Protein AF-B8LE52-F1 (afdb_monomer)

InterPro domains:
  IPR005024 Snf7 family [PF03357] (2-163)
  IPR005024 Snf7 family [PTHR22761] (1-172)

Solvent-accessible surface area (backbone atoms only — not comparable to full-atom values): 10911 Å² total; per-residue (Å²): 110,63,71,58,43,52,54,49,38,51,50,28,50,52,51,20,52,55,28,46,76,70,70,34,60,68,64,17,52,53,29,50,54,56,29,53,55,44,50,54,50,46,55,53,49,54,54,50,49,56,53,48,53,53,50,49,55,52,49,53,52,50,51,52,52,52,50,54,52,49,52,50,48,53,51,52,52,53,51,50,50,52,39,65,73,63,43,63,85,53,40,60,57,48,51,52,51,51,49,52,49,51,52,49,49,51,50,50,51,52,59,65,66,44,75,87,62,97,81,82,73,61,68,66,62,56,51,52,54,52,55,51,55,56,51,55,58,49,52,60,62,68,67,53,79,79,91,70,76,98,65,87,80,78,74,80,78,77,84,83,70,80,75,85,79,71,94,79,67,51,78,64,56,59,49,54,52,52,51,53,53,54,56,66,75,70,114

Nearest PDB structures (foldseek):
  4whe-assembly1_A  TM=7.013E-01  e=2.134E+00  Escherichia coli K-12
  8qbr-assembly1_A  TM=3.864E-01  e=1.169E+00  Nostoc punctiforme
  9eon-assembly1_A  TM=3.808E-01  e=8.370E-01  Synechocystis sp. PCC 6803
  9eom-assembly1_A-2  TM=3.680E-01  e=1.094E+00  Synechocystis sp. PCC 6803

Radius of gyration: 40.41 Å; Cα contacts (8 Å, |Δi|>4): 38; chains: 1; bounding box: 78×68×86 Å

Structure (mmCIF, N/CA/C/O backbone):
data_AF-B8LE52-F1
#
_entry.id   AF-B8LE52-F1
#
loop_
_atom_site.group_PDB
_atom_site.id
_atom_site.type_symbol
_atom_site.label_atom_id
_atom_site.label_alt_id
_atom_site.label_comp_id
_atom_site.label_asym_id
_atom_site.label_entity_id
_atom_site.label_seq_id
_atom_site.pdbx_PDB_ins_code
_atom_site.Cartn_x
_atom_site.Cartn_y
_atom_site.Cartn_z
_atom_site.occupancy
_atom_site.B_iso_or_equiv
_atom_site.auth_seq_id
_atom_site.auth_comp_id
_atom_site.auth_asym_id
_atom_site.auth_atom_id
_atom_site.pdbx_PDB_model_num
ATOM 1 N N . ARG A 1 1 ? -11.602 -12.897 6.978 1.00 85.62 1 ARG A N 1
ATOM 2 C CA . ARG A 1 1 ? -11.024 -13.099 8.336 1.00 85.62 1 ARG A CA 1
ATOM 3 C C . ARG A 1 1 ? -11.246 -11.874 9.217 1.00 85.62 1 ARG A C 1
ATOM 5 O O . ARG A 1 1 ? -11.856 -12.036 10.260 1.00 85.62 1 ARG A O 1
ATOM 12 N N . GLU A 1 2 ? -10.842 -10.685 8.774 1.00 90.06 2 GLU A N 1
ATOM 13 C CA . GLU A 1 2 ? -11.116 -9.391 9.428 1.00 90.06 2 GLU A CA 1
ATOM 14 C C . GLU A 1 2 ? -12.606 -9.180 9.752 1.00 90.06 2 GLU A C 1
ATOM 16 O O . GLU A 1 2 ? -12.949 -9.118 10.922 1.00 90.06 2 GLU A O 1
ATOM 21 N N . GLN A 1 3 ? -13.508 -9.304 8.768 1.00 93.88 3 GLN A N 1
ATOM 22 C CA . GLN A 1 3 ? -14.969 -9.257 8.992 1.00 93.88 3 GLN A CA 1
ATOM 23 C C . GLN A 1 3 ? -15.488 -10.228 10.071 1.00 93.88 3 GLN A C 1
ATOM 25 O O . GLN A 1 3 ? -16.494 -9.984 10.733 1.00 93.88 3 GLN A O 1
ATOM 30 N N . HIS A 1 4 ? -14.832 -11.378 10.253 1.00 94.81 4 HIS A N 1
ATOM 31 C CA . HIS A 1 4 ? -15.202 -12.325 11.307 1.00 94.81 4 HIS A CA 1
ATOM 32 C C . HIS A 1 4 ? -14.669 -11.885 12.683 1.00 94.81 4 HIS A C 1
ATOM 34 O O . HIS A 1 4 ? -15.329 -12.139 13.690 1.00 94.81 4 HIS A O 1
ATOM 40 N N . LEU A 1 5 ? -13.508 -11.223 12.737 1.00 95.31 5 LEU A N 1
ATOM 41 C CA . LEU A 1 5 ? -12.978 -10.601 13.954 1.00 95.31 5 LEU A CA 1
ATOM 42 C C . LEU A 1 5 ? -13.829 -9.395 14.372 1.00 95.31 5 LEU A C 1
ATOM 44 O O . LEU A 1 5 ? -14.181 -9.303 15.545 1.00 95.31 5 LEU A O 1
ATOM 48 N N . GLU A 1 6 ? -14.256 -8.556 13.426 1.00 94.56 6 GLU A N 1
ATOM 49 C CA . GLU A 1 6 ? -15.176 -7.430 13.660 1.00 94.56 6 GLU A CA 1
ATOM 50 C C . GLU A 1 6 ? -16.500 -7.902 14.268 1.00 94.56 6 GLU A C 1
ATOM 52 O O . GLU A 1 6 ? -16.893 -7.445 15.341 1.00 94.56 6 GLU A O 1
ATOM 57 N N . LYS A 1 7 ? -17.128 -8.929 13.678 1.00 96.81 7 LYS A N 1
ATOM 58 C CA . LYS A 1 7 ? -18.331 -9.555 14.255 1.00 96.81 7 LYS A CA 1
ATOM 59 C C . LYS A 1 7 ? -18.098 -10.069 15.680 1.00 96.81 7 LYS A C 1
ATOM 61 O O . LYS A 1 7 ? -18.984 -9.979 16.529 1.00 96.81 7 LYS A O 1
ATOM 66 N N . LYS A 1 8 ? -16.909 -10.605 15.977 1.00 95.56 8 LYS A N 1
ATOM 67 C CA . LYS A 1 8 ? -16.543 -11.065 17.330 1.00 95.56 8 LYS A CA 1
ATOM 68 C C . LYS A 1 8 ? -16.379 -9.901 18.308 1.00 95.56 8 LYS A C 1
ATOM 70 O O . LYS A 1 8 ? -16.787 -10.018 19.463 1.00 95.56 8 LYS A O 1
ATOM 75 N N . ILE A 1 9 ? -15.815 -8.785 17.855 1.00 95.19 9 ILE A N 1
ATOM 76 C CA . ILE A 1 9 ? -15.683 -7.541 18.622 1.00 95.19 9 ILE A CA 1
ATOM 77 C C . ILE A 1 9 ? -17.064 -6.971 18.958 1.00 95.19 9 ILE A C 1
ATOM 79 O O . ILE A 1 9 ? -17.311 -6.618 20.114 1.00 95.19 9 ILE A O 1
ATOM 83 N N . GLU A 1 10 ? -17.989 -6.936 17.998 1.00 96.19 10 GLU A N 1
ATOM 84 C CA . GLU A 1 10 ? -19.371 -6.493 18.220 1.00 96.19 10 GLU A CA 1
ATOM 85 C C . GLU A 1 10 ? -20.095 -7.378 19.240 1.00 96.19 10 GLU A C 1
ATOM 87 O O . GLU A 1 10 ? -20.683 -6.873 20.203 1.00 96.19 10 GLU A O 1
ATOM 92 N N . GLN A 1 11 ? -19.987 -8.703 19.092 1.00 95.81 11 GLN A N 1
ATOM 93 C CA . GLN A 1 11 ? -20.559 -9.665 20.038 1.00 95.81 11 GLN A CA 1
ATOM 94 C C . GLN A 1 11 ? -20.017 -9.462 21.457 1.00 95.81 11 GLN A C 1
ATOM 96 O O . GLN A 1 11 ? -20.798 -9.377 22.405 1.00 95.81 11 GLN A O 1
ATOM 101 N N . LEU A 1 12 ? -18.698 -9.317 21.616 1.00 89.50 12 LEU A N 1
ATOM 102 C CA . LEU A 1 12 ? -18.068 -9.073 22.919 1.00 89.50 12 LEU A CA 1
ATOM 103 C C . LEU A 1 12 ? -18.438 -7.709 23.507 1.00 89.50 12 LEU A C 1
ATOM 105 O O . LEU A 1 12 ? -18.541 -7.568 24.726 1.00 89.50 12 LEU A O 1
ATOM 109 N N . THR A 1 13 ? -18.668 -6.709 22.658 1.00 90.88 13 THR A N 1
ATOM 110 C CA . THR A 1 13 ? -19.139 -5.386 23.081 1.00 90.88 13 THR A CA 1
ATOM 111 C C . THR A 1 13 ? -20.561 -5.469 23.632 1.00 90.88 13 THR A C 1
ATOM 113 O O . THR A 1 13 ? -20.842 -4.919 24.699 1.00 90.88 13 THR A O 1
ATOM 116 N N . SER A 1 14 ? -21.446 -6.195 22.946 1.00 94.62 14 SER A N 1
ATOM 117 C CA . SER A 1 14 ? -22.806 -6.466 23.424 1.00 94.62 14 SER A CA 1
ATOM 118 C C . SER A 1 14 ? -22.797 -7.280 24.726 1.00 94.62 14 SER A C 1
ATOM 120 O O . SER A 1 14 ? -23.462 -6.915 25.697 1.00 94.62 14 SER A O 1
ATOM 122 N N . GLU A 1 15 ? -21.955 -8.316 24.809 1.00 89.75 15 GLU A N 1
ATOM 123 C CA . GLU A 1 15 ? -21.776 -9.137 26.013 1.00 89.75 15 GLU A CA 1
ATOM 124 C C . GLU A 1 15 ? -21.295 -8.301 27.212 1.00 89.75 15 GLU A C 1
ATOM 126 O O . GLU A 1 15 ? -21.838 -8.420 28.314 1.00 89.75 15 GLU A O 1
ATOM 131 N N . ALA A 1 16 ? -20.311 -7.418 27.009 1.00 83.88 16 ALA A N 1
ATOM 132 C CA . ALA A 1 16 ? -19.805 -6.530 28.052 1.00 83.88 16 ALA A CA 1
ATOM 133 C C . ALA A 1 16 ? -20.895 -5.575 28.569 1.00 83.88 16 ALA A C 1
ATOM 135 O O . ALA A 1 16 ? -21.049 -5.424 29.784 1.00 83.88 16 ALA A O 1
ATOM 136 N N . LYS A 1 17 ? -21.692 -4.980 27.666 1.00 89.50 17 LYS A N 1
ATOM 137 C CA . LYS A 1 17 ? -22.835 -4.119 28.020 1.00 89.50 17 LYS A CA 1
ATOM 138 C C . LYS A 1 17 ? -23.888 -4.889 28.826 1.00 89.50 17 LYS A C 1
ATOM 140 O O . LYS A 1 17 ? -24.320 -4.417 29.877 1.00 89.50 17 LYS A O 1
ATOM 145 N N . ALA A 1 18 ? -24.241 -6.100 28.392 1.00 92.38 18 ALA A N 1
ATOM 146 C CA . ALA A 1 18 ? -25.208 -6.950 29.086 1.00 92.38 18 ALA A CA 1
ATOM 147 C C . ALA A 1 18 ? -24.732 -7.360 30.493 1.00 92.38 18 ALA A C 1
ATOM 149 O O . ALA A 1 18 ? -25.519 -7.363 31.442 1.00 92.38 18 ALA A O 1
ATOM 150 N N . LYS A 1 19 ? -23.441 -7.674 30.659 1.00 88.06 19 LYS A N 1
ATOM 151 C CA . LYS A 1 19 ? -22.850 -8.008 31.967 1.00 88.06 19 LYS A CA 1
ATOM 152 C C . LYS A 1 19 ? -22.778 -6.801 32.905 1.00 88.06 19 LYS A C 1
ATOM 154 O O . LYS A 1 19 ? -23.090 -6.939 34.087 1.00 88.06 19 LYS A O 1
ATOM 159 N N . MET A 1 20 ? -22.480 -5.610 32.381 1.00 85.75 20 MET A N 1
ATOM 160 C CA . MET A 1 20 ? -22.543 -4.362 33.153 1.00 85.75 20 MET A CA 1
ATOM 161 C C . MET A 1 20 ? -23.959 -4.045 33.642 1.00 85.75 20 MET A C 1
ATOM 163 O O . MET A 1 20 ? -24.121 -3.682 34.807 1.00 85.75 20 MET A O 1
ATOM 167 N N . ALA A 1 21 ? -24.984 -4.244 32.804 1.00 90.56 21 ALA A N 1
ATOM 168 C CA . ALA A 1 21 ? -26.384 -4.062 33.199 1.00 90.56 21 ALA A CA 1
ATOM 169 C C . ALA A 1 21 ? -26.792 -4.992 34.360 1.00 90.56 21 ALA A C 1
ATOM 171 O O . ALA A 1 21 ? -27.566 -4.607 35.233 1.00 90.56 21 ALA A O 1
ATOM 172 N N . LYS A 1 22 ? -26.201 -6.193 34.426 1.00 93.19 22 LYS A N 1
ATOM 173 C CA . LYS A 1 22 ? -26.376 -7.163 35.522 1.00 93.19 22 LYS A CA 1
ATOM 174 C C . LYS A 1 22 ? -25.470 -6.904 36.738 1.00 93.19 22 LYS A C 1
ATOM 176 O O . LYS A 1 22 ? -25.412 -7.738 37.636 1.00 93.19 22 LYS A O 1
ATOM 181 N N . LYS A 1 23 ? -24.754 -5.770 36.778 1.00 91.12 23 LYS A N 1
ATOM 182 C CA . LYS A 1 23 ? -23.756 -5.400 37.805 1.00 91.12 23 LYS A CA 1
ATOM 183 C C . LYS A 1 23 ? -22.567 -6.374 37.930 1.00 91.12 23 LYS A C 1
ATOM 185 O O . LYS A 1 23 ? -21.801 -6.281 38.890 1.00 91.12 23 LYS A O 1
ATOM 190 N N . ASP A 1 24 ? -22.339 -7.244 36.943 1.00 87.19 24 ASP A N 1
ATOM 191 C CA . ASP A 1 24 ? -21.165 -8.122 36.883 1.00 87.19 24 ASP A CA 1
ATOM 192 C C . ASP A 1 24 ? -19.973 -7.399 36.236 1.00 87.19 24 ASP A C 1
ATOM 194 O O . ASP A 1 24 ? -19.669 -7.536 35.045 1.00 87.19 24 ASP A O 1
ATOM 198 N N . LYS A 1 25 ? -19.264 -6.616 37.057 1.00 83.69 25 LYS A N 1
ATOM 199 C CA . LYS A 1 25 ? -18.068 -5.882 36.621 1.00 83.69 25 LYS A CA 1
ATOM 200 C C . LYS A 1 25 ? -16.930 -6.807 36.181 1.00 83.69 25 LYS A C 1
ATOM 202 O O . LYS A 1 25 ? -16.211 -6.468 35.245 1.00 83.69 25 LYS A O 1
ATOM 207 N N . LYS A 1 26 ? -16.743 -7.964 36.830 1.00 84.69 26 LYS A N 1
ATOM 208 C CA . LYS A 1 26 ? -15.630 -8.881 36.514 1.00 84.69 26 LYS A CA 1
ATOM 209 C C . LYS A 1 26 ? -15.835 -9.535 35.150 1.00 84.69 26 LYS A C 1
ATOM 211 O O . LYS A 1 26 ? -14.907 -9.559 34.341 1.00 84.69 26 LYS A O 1
ATOM 216 N N . GLY A 1 27 ? -17.048 -10.010 34.872 1.00 79.06 27 GLY A N 1
ATOM 217 C CA . GLY A 1 27 ? -17.385 -10.608 33.587 1.00 79.06 27 GLY A CA 1
ATOM 218 C C . GLY A 1 27 ? -17.346 -9.605 32.433 1.00 79.06 27 GLY A C 1
ATOM 219 O O . GLY A 1 27 ? -16.885 -9.960 31.346 1.00 79.06 27 GLY A O 1
ATOM 220 N N . ALA A 1 28 ? -17.774 -8.358 32.658 1.00 78.12 28 ALA A N 1
ATOM 221 C CA . ALA A 1 28 ? -17.658 -7.294 31.660 1.00 78.12 28 ALA A CA 1
ATOM 222 C C . ALA A 1 28 ? -16.191 -6.969 31.336 1.00 78.12 28 ALA A C 1
ATOM 224 O O . ALA A 1 28 ? -15.815 -6.859 30.170 1.00 78.12 28 ALA A O 1
ATOM 225 N N . LEU A 1 29 ? -15.335 -6.895 32.359 1.00 80.38 29 LEU A N 1
ATOM 226 C CA . LEU A 1 29 ? -13.907 -6.623 32.195 1.00 80.38 29 LEU A CA 1
ATOM 227 C C . LEU A 1 29 ? -13.195 -7.759 31.439 1.00 80.38 29 LEU A C 1
ATOM 229 O O . LEU A 1 29 ? -12.318 -7.501 30.616 1.00 80.38 29 LEU A O 1
ATOM 233 N N . PHE A 1 30 ? -13.609 -9.012 31.648 1.00 82.44 30 PHE A N 1
ATOM 234 C CA . PHE A 1 30 ? -13.121 -10.153 30.870 1.00 82.44 30 PHE A CA 1
ATOM 235 C C . PHE A 1 30 ? -13.529 -10.083 29.388 1.00 82.44 30 PHE A C 1
ATOM 237 O O . PHE A 1 30 ? -12.692 -10.310 28.512 1.00 82.44 30 PHE A O 1
ATOM 244 N N . ALA A 1 31 ? -14.781 -9.716 29.091 1.00 78.94 31 ALA A N 1
ATOM 245 C CA . ALA A 1 31 ? -15.250 -9.529 27.714 1.00 78.94 31 ALA A CA 1
ATOM 246 C C . ALA A 1 31 ? -14.482 -8.401 26.997 1.00 78.94 31 ALA A C 1
ATOM 248 O O . ALA A 1 31 ? -14.028 -8.585 25.868 1.00 78.94 31 ALA A O 1
ATOM 249 N N . LEU A 1 32 ? -14.231 -7.279 27.682 1.00 81.94 32 LEU A N 1
ATOM 250 C CA . LEU A 1 32 ? -13.430 -6.171 27.148 1.00 81.94 32 LEU A CA 1
ATOM 251 C C . LEU A 1 32 ? -11.961 -6.550 26.910 1.00 81.94 32 LEU A C 1
ATOM 253 O O . LEU A 1 32 ? -11.376 -6.127 25.915 1.00 81.94 32 LEU A O 1
ATOM 257 N N . LYS A 1 33 ? -11.358 -7.383 27.770 1.00 84.12 33 LYS A N 1
ATOM 258 C CA . LYS A 1 33 ? -10.004 -7.914 27.525 1.00 84.12 33 LYS A CA 1
ATOM 259 C C . LYS A 1 33 ? -9.948 -8.750 26.246 1.00 84.12 33 LYS A C 1
ATOM 261 O O . LYS A 1 33 ? -9.026 -8.579 25.456 1.00 84.12 33 LYS A O 1
ATOM 266 N N . ARG A 1 34 ? -10.940 -9.616 26.014 1.00 84.88 34 ARG A N 1
ATOM 267 C CA . ARG A 1 34 ? -11.038 -10.392 24.765 1.00 84.88 34 ARG A CA 1
ATOM 268 C C . ARG A 1 34 ? -11.264 -9.495 23.547 1.00 84.88 34 ARG A C 1
ATOM 270 O O . ARG A 1 34 ? -10.666 -9.757 22.512 1.00 84.88 34 ARG A O 1
ATOM 277 N N . LYS A 1 35 ? -12.063 -8.430 23.683 1.00 88.44 35 LYS A N 1
ATOM 278 C CA . LYS A 1 35 ? -12.277 -7.427 22.626 1.00 88.44 35 LYS A CA 1
ATOM 279 C C . LYS A 1 35 ? -10.943 -6.817 22.184 1.00 88.44 35 LYS A C 1
ATOM 281 O O . LYS A 1 35 ? -10.617 -6.892 21.006 1.00 88.44 35 LYS A O 1
ATOM 286 N N . LYS A 1 36 ? -10.136 -6.336 23.141 1.00 85.38 36 LYS A N 1
ATOM 287 C CA . LYS A 1 36 ? -8.813 -5.748 22.867 1.00 85.38 36 LYS A CA 1
ATOM 288 C C . LYS A 1 36 ? -7.850 -6.691 22.142 1.00 85.38 36 LYS A C 1
ATOM 290 O O . LYS A 1 36 ? -7.056 -6.233 21.332 1.00 85.38 36 LYS A O 1
ATOM 295 N N . LEU A 1 37 ? -7.900 -7.994 22.426 1.00 88.00 37 LEU A N 1
ATOM 296 C CA . LEU A 1 37 ? -7.059 -8.971 21.724 1.00 88.00 37 LEU A CA 1
ATOM 297 C C . LEU A 1 37 ? -7.424 -9.078 20.239 1.00 88.00 37 LEU A C 1
ATOM 299 O O . LEU A 1 37 ? -6.531 -9.172 19.404 1.00 88.00 37 LEU A O 1
ATOM 303 N N . TYR A 1 38 ? -8.717 -9.046 19.911 1.00 91.38 38 TYR A N 1
ATOM 304 C CA . TYR A 1 38 ? -9.163 -9.076 18.519 1.00 91.38 38 TYR A CA 1
ATOM 305 C C . TYR A 1 38 ? -8.930 -7.747 17.797 1.00 91.38 38 TYR A C 1
ATOM 307 O O . TYR A 1 38 ? -8.586 -7.777 16.622 1.00 91.38 38 TYR A O 1
ATOM 315 N N . GLU A 1 39 ? -9.053 -6.609 18.486 1.00 89.06 39 GLU A N 1
ATOM 316 C CA . GLU A 1 39 ? -8.670 -5.295 17.939 1.00 89.06 39 GLU A CA 1
ATOM 317 C C . GLU A 1 39 ? -7.187 -5.289 17.539 1.00 89.06 39 GLU A C 1
ATOM 319 O O . GLU A 1 39 ? -6.863 -4.993 16.395 1.00 89.06 39 GLU A O 1
ATOM 324 N N . ALA A 1 40 ? -6.298 -5.764 18.419 1.00 90.62 40 ALA A N 1
ATOM 325 C CA . ALA A 1 40 ? -4.874 -5.885 18.101 1.00 90.62 40 ALA A CA 1
ATOM 326 C C . ALA A 1 40 ? -4.588 -6.846 16.926 1.00 90.62 40 ALA A C 1
ATOM 328 O O . ALA A 1 40 ? -3.633 -6.649 16.173 1.00 90.62 40 ALA A O 1
ATOM 329 N N . GLU A 1 41 ? -5.390 -7.906 16.755 1.00 91.94 41 GLU 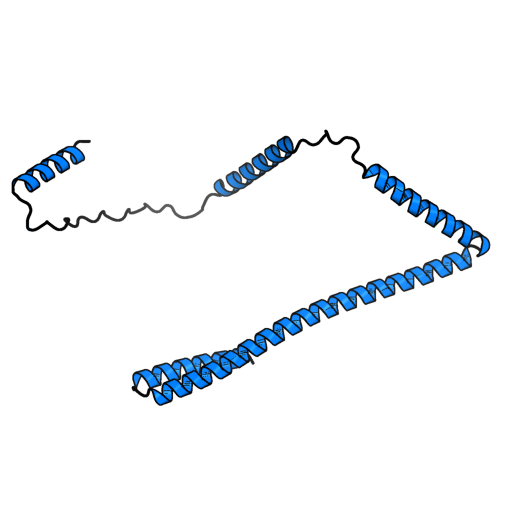A N 1
ATOM 330 C CA . GLU A 1 41 ? -5.265 -8.797 15.594 1.00 91.94 41 GLU A CA 1
ATOM 331 C C . GLU A 1 41 ? -5.703 -8.101 14.294 1.00 91.94 41 GLU A C 1
ATOM 333 O O . GLU A 1 41 ? -5.057 -8.305 13.265 1.00 91.94 41 GLU A O 1
ATOM 338 N N . ILE A 1 42 ? -6.743 -7.258 14.330 1.00 95.25 42 ILE A N 1
ATOM 339 C CA . ILE A 1 42 ? -7.161 -6.436 13.182 1.00 95.25 42 ILE A CA 1
ATOM 340 C C . ILE A 1 42 ? -6.062 -5.443 12.807 1.00 95.25 42 ILE A C 1
ATOM 342 O O . ILE A 1 42 ? -5.675 -5.404 11.641 1.00 95.25 42 ILE A O 1
ATOM 346 N N . ASP A 1 43 ? -5.488 -4.732 13.777 1.00 93.81 43 ASP A N 1
ATOM 347 C CA . ASP A 1 43 ? -4.397 -3.783 13.522 1.00 93.81 43 ASP A CA 1
ATOM 348 C C . ASP A 1 43 ? -3.199 -4.477 12.860 1.00 93.81 43 ASP A C 1
ATOM 350 O O . ASP A 1 43 ? -2.606 -3.985 11.898 1.00 93.81 43 ASP A O 1
ATOM 354 N N . LYS A 1 44 ? -2.863 -5.688 13.322 1.00 93.12 44 LYS A N 1
ATOM 355 C CA . LYS A 1 44 ? -1.816 -6.502 12.698 1.00 93.12 44 LYS A CA 1
ATOM 356 C C . LYS A 1 44 ? -2.162 -6.870 11.254 1.00 93.12 44 LYS A C 1
ATOM 358 O O . LYS A 1 44 ? -1.279 -6.840 10.400 1.00 93.12 44 LYS A O 1
ATOM 363 N N . ILE A 1 45 ? -3.414 -7.232 10.973 1.00 95.00 45 ILE A N 1
ATOM 364 C CA . ILE A 1 45 ? -3.869 -7.542 9.610 1.00 95.00 45 ILE A CA 1
ATOM 365 C C . ILE A 1 45 ? -3.783 -6.300 8.718 1.00 95.00 45 ILE A C 1
ATOM 367 O O . ILE A 1 45 ? -3.309 -6.421 7.591 1.00 95.00 45 ILE A O 1
ATOM 371 N N . ALA A 1 46 ? -4.179 -5.126 9.212 1.00 94.38 46 ALA A N 1
ATOM 372 C CA . ALA A 1 46 ? -4.087 -3.870 8.473 1.00 94.38 46 ALA A CA 1
ATOM 373 C C . ALA A 1 46 ? -2.634 -3.545 8.084 1.00 94.38 46 ALA A C 1
ATOM 375 O O . ALA A 1 46 ? -2.346 -3.300 6.915 1.00 94.38 46 ALA A O 1
ATOM 376 N N . ASN A 1 47 ? -1.694 -3.677 9.025 1.00 94.94 47 ASN A N 1
ATOM 377 C CA . ASN A 1 47 ? -0.265 -3.486 8.747 1.00 94.94 47 ASN A CA 1
ATOM 378 C C . ASN A 1 47 ? 0.275 -4.480 7.703 1.00 94.94 47 ASN A C 1
ATOM 380 O O . ASN A 1 47 ? 1.069 -4.116 6.832 1.00 94.94 47 ASN A O 1
ATOM 384 N N . ILE A 1 48 ? -0.164 -5.743 7.763 1.00 95.44 48 ILE A N 1
ATOM 385 C CA . ILE A 1 48 ? 0.212 -6.757 6.768 1.00 95.44 48 ILE A CA 1
ATOM 386 C C . ILE A 1 48 ? -0.346 -6.400 5.386 1.00 95.44 48 ILE A C 1
ATOM 388 O O . ILE A 1 48 ? 0.378 -6.543 4.405 1.00 95.44 48 ILE A O 1
ATOM 392 N N . LYS A 1 49 ? -1.591 -5.915 5.289 1.00 95.81 49 LYS A N 1
ATOM 393 C CA . LYS A 1 49 ? -2.173 -5.473 4.011 1.00 95.81 49 LYS A CA 1
ATOM 394 C C . LYS A 1 49 ? -1.367 -4.340 3.386 1.00 95.81 49 LYS A C 1
ATOM 396 O O . LYS A 1 49 ? -0.974 -4.470 2.237 1.00 95.81 49 LYS A O 1
ATOM 401 N N . MET A 1 50 ? -1.034 -3.308 4.158 1.00 95.88 50 MET A N 1
ATOM 402 C CA . MET A 1 50 ? -0.230 -2.180 3.671 1.00 95.88 50 MET A CA 1
ATOM 403 C C . MET A 1 50 ? 1.162 -2.630 3.192 1.00 95.88 50 MET A C 1
ATOM 405 O O . MET A 1 50 ? 1.677 -2.170 2.171 1.00 95.88 50 MET A O 1
ATOM 409 N N . THR A 1 51 ? 1.759 -3.599 3.894 1.00 95.31 51 THR A N 1
ATOM 410 C CA . THR A 1 51 ? 3.021 -4.220 3.462 1.00 95.31 51 THR A CA 1
ATOM 411 C C . THR A 1 51 ? 2.849 -4.981 2.143 1.00 95.31 51 THR A C 1
ATOM 413 O O . THR A 1 51 ? 3.697 -4.866 1.261 1.00 95.31 51 THR A O 1
ATOM 416 N N . LEU A 1 52 ? 1.760 -5.741 1.983 1.00 96.56 52 LEU A N 1
ATOM 417 C CA . LEU A 1 52 ? 1.458 -6.469 0.747 1.00 96.56 52 LEU A CA 1
ATOM 418 C C . LEU A 1 52 ? 1.188 -5.523 -0.426 1.00 96.56 52 LEU A C 1
ATOM 420 O O . LEU A 1 52 ? 1.700 -5.763 -1.511 1.00 96.56 52 LEU A O 1
ATOM 424 N N . GLU A 1 53 ? 0.449 -4.436 -0.216 1.00 97.00 53 GLU A N 1
ATOM 425 C CA . GLU A 1 53 ? 0.205 -3.407 -1.237 1.00 97.00 53 GLU A CA 1
ATOM 426 C C . GLU A 1 53 ? 1.521 -2.793 -1.723 1.00 97.00 53 GLU A C 1
ATOM 428 O O . GLU A 1 53 ? 1.768 -2.704 -2.923 1.00 97.00 53 GLU A O 1
ATOM 433 N N . THR A 1 54 ? 2.428 -2.480 -0.795 1.00 96.12 54 THR A N 1
ATOM 434 C CA . THR A 1 54 ? 3.778 -2.006 -1.137 1.00 96.12 54 THR A CA 1
ATOM 435 C C . THR A 1 54 ? 4.559 -3.046 -1.944 1.00 96.12 54 THR A C 1
ATOM 437 O O . THR A 1 54 ? 5.242 -2.710 -2.909 1.00 96.12 54 THR A O 1
ATOM 440 N N . GLN A 1 55 ? 4.457 -4.328 -1.582 1.00 94.75 55 GLN A N 1
ATOM 441 C CA . GLN A 1 55 ? 5.104 -5.410 -2.328 1.00 94.75 55 GLN A CA 1
ATOM 442 C C . GLN A 1 55 ? 4.531 -5.583 -3.737 1.00 94.75 55 GLN A C 1
ATOM 444 O O . GLN A 1 55 ? 5.299 -5.870 -4.652 1.00 94.75 55 GLN A O 1
ATOM 449 N N . VAL A 1 56 ? 3.222 -5.392 -3.923 1.00 97.62 56 VAL A N 1
ATOM 450 C CA . VAL A 1 56 ? 2.577 -5.420 -5.244 1.00 97.62 56 VAL A CA 1
ATOM 451 C C . VAL A 1 56 ? 3.114 -4.290 -6.116 1.00 97.62 56 VAL A C 1
ATOM 453 O O . VAL A 1 56 ? 3.613 -4.574 -7.200 1.00 97.62 56 VAL A O 1
ATOM 456 N N . MET A 1 57 ? 3.136 -3.053 -5.612 1.00 96.00 57 MET A N 1
ATOM 457 C CA . MET A 1 57 ? 3.697 -1.913 -6.353 1.00 96.00 57 MET A CA 1
ATOM 458 C C . MET A 1 57 ? 5.167 -2.144 -6.739 1.00 96.00 57 MET A C 1
ATOM 460 O O . MET A 1 57 ? 5.578 -1.879 -7.868 1.00 96.00 57 MET A O 1
ATOM 464 N N . ASN A 1 58 ? 5.967 -2.702 -5.825 1.00 95.25 58 ASN A N 1
ATOM 465 C CA . ASN A 1 58 ? 7.364 -3.038 -6.109 1.00 95.25 58 ASN A CA 1
ATOM 466 C C . ASN A 1 58 ? 7.497 -4.134 -7.179 1.00 95.25 58 ASN A C 1
ATOM 468 O O . ASN A 1 58 ? 8.401 -4.069 -8.010 1.00 95.25 58 ASN A O 1
ATOM 472 N N . LEU A 1 59 ? 6.618 -5.141 -7.170 1.00 96.88 59 LEU A N 1
ATOM 473 C CA . LEU A 1 59 ? 6.586 -6.196 -8.187 1.00 96.88 59 LEU A CA 1
ATOM 474 C C . LEU A 1 59 ? 6.174 -5.659 -9.557 1.00 96.88 59 LEU A C 1
ATOM 476 O O . LEU A 1 59 ? 6.776 -6.047 -10.554 1.00 96.88 59 LEU A O 1
ATOM 480 N N . GLU A 1 60 ? 5.191 -4.765 -9.610 1.00 96.44 60 GLU A N 1
ATOM 481 C CA . GLU A 1 60 ? 4.765 -4.097 -10.843 1.00 96.44 60 GLU A CA 1
ATOM 482 C C . GLU A 1 60 ? 5.906 -3.261 -11.433 1.00 96.44 60 GLU A C 1
ATOM 484 O O . GLU A 1 60 ? 6.249 -3.426 -12.604 1.00 96.44 60 GLU A O 1
ATOM 489 N N . SER A 1 61 ? 6.583 -2.458 -10.606 1.00 96.19 61 SER A N 1
ATOM 490 C CA . SER A 1 61 ? 7.774 -1.711 -11.028 1.00 96.19 61 SER A CA 1
ATOM 491 C C . SER A 1 61 ? 8.891 -2.641 -11.517 1.00 96.19 61 SER A C 1
ATOM 493 O O . SER A 1 61 ? 9.484 -2.411 -12.572 1.00 96.19 61 SER A O 1
ATOM 495 N N . ALA A 1 62 ? 9.158 -3.736 -10.799 1.00 95.25 62 ALA A N 1
ATOM 496 C CA . ALA A 1 62 ? 10.153 -4.722 -11.209 1.00 95.25 62 ALA A CA 1
ATOM 497 C C . ALA A 1 62 ? 9.789 -5.400 -12.541 1.00 95.25 62 ALA A C 1
ATOM 499 O O . ALA A 1 62 ? 10.673 -5.639 -13.367 1.00 95.25 62 ALA A O 1
ATOM 500 N N . ALA A 1 63 ? 8.507 -5.688 -12.773 1.00 95.75 63 ALA A N 1
ATOM 501 C CA . ALA A 1 63 ? 8.024 -6.259 -14.025 1.00 95.75 63 ALA A CA 1
ATOM 502 C C . ALA A 1 63 ? 8.211 -5.284 -15.195 1.00 95.75 63 ALA A C 1
ATOM 504 O O . ALA A 1 63 ? 8.743 -5.682 -16.232 1.00 95.75 63 ALA A O 1
ATOM 505 N N . GLN A 1 64 ? 7.870 -4.008 -15.006 1.00 96.50 64 GLN A N 1
ATOM 506 C CA . GLN A 1 64 ? 8.077 -2.975 -16.019 1.00 96.50 64 GLN A CA 1
ATOM 507 C C . GLN A 1 64 ? 9.566 -2.769 -16.325 1.00 96.50 64 GLN A C 1
ATOM 509 O O . GLN A 1 64 ? 9.960 -2.729 -17.488 1.00 96.50 64 GLN A O 1
ATOM 514 N N . ASN A 1 65 ? 10.425 -2.749 -15.303 1.00 95.25 65 ASN A N 1
ATOM 515 C CA . ASN A 1 65 ? 11.876 -2.687 -15.494 1.00 95.25 65 ASN A CA 1
ATOM 516 C C . ASN A 1 65 ? 12.407 -3.898 -16.275 1.00 95.25 65 ASN A C 1
ATOM 518 O O . ASN A 1 65 ? 13.267 -3.751 -17.145 1.00 95.25 65 ASN A O 1
ATOM 522 N N . ALA A 1 66 ? 11.888 -5.098 -15.997 1.00 96.25 66 ALA A N 1
ATOM 523 C CA . ALA A 1 66 ? 12.255 -6.299 -16.737 1.00 96.25 66 ALA A CA 1
ATOM 524 C C . ALA A 1 66 ? 11.817 -6.228 -18.210 1.00 96.25 66 ALA A C 1
ATOM 526 O O . ALA A 1 66 ? 12.535 -6.713 -19.085 1.00 96.25 66 ALA A O 1
ATOM 527 N N . GLU A 1 67 ? 10.665 -5.626 -18.502 1.00 96.38 67 GLU A N 1
ATOM 528 C CA . GLU A 1 67 ? 10.200 -5.394 -19.870 1.00 96.38 67 GLU A CA 1
ATOM 529 C C . GLU A 1 67 ? 11.068 -4.366 -20.605 1.00 96.38 67 GLU A C 1
ATOM 531 O O . GLU A 1 67 ? 11.554 -4.660 -21.699 1.00 96.38 67 GLU A O 1
ATOM 536 N N . THR A 1 68 ? 11.382 -3.233 -19.973 1.00 95.38 68 THR A N 1
ATOM 537 C CA . THR A 1 68 ? 12.336 -2.244 -20.503 1.00 95.38 68 THR A CA 1
ATOM 538 C C . THR A 1 68 ? 13.686 -2.888 -20.806 1.00 95.38 68 THR A C 1
ATOM 540 O O . THR A 1 68 ? 14.258 -2.680 -21.874 1.00 95.38 68 THR A O 1
ATOM 543 N N . PHE A 1 69 ? 14.186 -3.742 -19.911 1.00 95.38 69 PHE A N 1
ATOM 544 C CA . PHE A 1 69 ? 15.446 -4.452 -20.123 1.00 95.38 69 PHE A CA 1
ATOM 545 C C . PHE A 1 69 ? 15.384 -5.447 -21.293 1.00 95.38 69 PHE A C 1
ATOM 547 O O . PHE A 1 69 ? 16.359 -5.608 -22.034 1.00 95.38 69 PHE A O 1
ATOM 554 N N . LYS A 1 70 ? 14.245 -6.117 -21.504 1.00 95.88 70 LYS A N 1
ATOM 555 C CA . LYS A 1 70 ? 14.037 -6.967 -22.689 1.00 95.88 70 LYS A CA 1
ATOM 556 C C . LYS A 1 70 ? 14.039 -6.139 -23.970 1.00 95.88 70 LYS A C 1
ATOM 558 O O . LYS A 1 70 ? 14.721 -6.523 -24.917 1.00 95.88 70 LYS A O 1
ATOM 563 N N . ALA A 1 71 ? 13.335 -5.007 -23.987 1.00 95.81 71 ALA A N 1
ATOM 564 C CA . ALA A 1 71 ? 13.321 -4.094 -25.127 1.00 95.81 71 ALA A CA 1
ATOM 565 C C . ALA A 1 71 ? 14.729 -3.561 -25.435 1.00 95.81 71 ALA A C 1
ATOM 567 O O . ALA A 1 71 ? 15.157 -3.567 -26.587 1.00 95.81 71 ALA A O 1
ATOM 568 N N . MET A 1 72 ? 15.494 -3.202 -24.400 1.00 92.88 72 MET A N 1
ATOM 569 C CA . MET A 1 72 ? 16.880 -2.759 -24.539 1.00 92.88 72 MET A CA 1
ATOM 570 C C . MET A 1 72 ? 17.781 -3.853 -25.132 1.00 92.88 72 MET A C 1
ATOM 572 O O . MET A 1 72 ? 18.596 -3.565 -26.005 1.00 92.88 72 MET A O 1
ATOM 576 N N . ASN A 1 73 ? 17.617 -5.118 -24.724 1.00 91.81 73 ASN A N 1
ATOM 577 C CA . ASN A 1 73 ? 18.357 -6.231 -25.331 1.00 91.81 73 ASN A CA 1
ATOM 578 C C . ASN A 1 73 ? 17.975 -6.467 -26.792 1.00 91.81 73 ASN A C 1
ATOM 580 O O . ASN A 1 73 ? 18.866 -6.663 -27.614 1.00 91.81 73 ASN A O 1
ATOM 584 N N . ALA A 1 74 ? 16.683 -6.408 -27.121 1.00 93.88 74 ALA A N 1
ATOM 585 C CA . ALA A 1 74 ? 16.229 -6.513 -28.504 1.00 93.88 74 ALA A CA 1
ATOM 586 C C . ALA A 1 74 ? 16.814 -5.382 -29.368 1.00 93.88 74 ALA A C 1
ATOM 588 O O . ALA A 1 74 ? 17.305 -5.640 -30.465 1.00 93.88 74 ALA A O 1
ATOM 589 N N . GLY A 1 75 ? 16.844 -4.151 -28.845 1.00 92.00 75 GLY A N 1
ATOM 590 C CA . GLY A 1 75 ? 17.507 -3.013 -29.483 1.00 92.00 75 GLY A CA 1
ATOM 591 C C . GLY A 1 75 ? 19.010 -3.237 -29.667 1.00 92.00 75 GLY A C 1
ATOM 592 O O . GLY A 1 75 ? 19.530 -3.024 -30.757 1.00 92.00 75 GLY A O 1
ATOM 593 N N . LYS A 1 76 ? 19.708 -3.746 -28.643 1.00 90.94 76 LYS A N 1
ATOM 594 C CA . LYS A 1 76 ? 21.137 -4.096 -28.718 1.00 90.94 76 LYS A CA 1
ATOM 595 C C . LYS A 1 76 ? 21.415 -5.128 -29.815 1.00 90.94 76 LYS A C 1
ATOM 597 O O . LYS A 1 76 ? 22.370 -4.968 -30.570 1.00 90.94 76 LYS A O 1
ATOM 602 N N . ASP A 1 77 ? 20.603 -6.179 -29.905 1.00 89.25 77 ASP A N 1
ATOM 603 C CA . ASP A 1 77 ? 20.764 -7.230 -30.915 1.00 89.25 77 ASP A CA 1
ATOM 604 C C . ASP A 1 77 ? 20.443 -6.705 -32.327 1.00 89.25 77 ASP A C 1
ATOM 606 O O . ASP A 1 77 ? 21.182 -6.991 -33.267 1.00 89.25 77 ASP A O 1
ATOM 610 N N . ALA A 1 78 ? 19.410 -5.866 -32.478 1.00 87.19 78 ALA A N 1
ATOM 611 C CA . ALA A 1 78 ? 19.105 -5.192 -33.742 1.00 87.19 78 ALA A CA 1
ATOM 612 C C . ALA A 1 78 ? 20.250 -4.270 -34.190 1.00 87.19 78 ALA A C 1
ATOM 614 O O . ALA A 1 78 ? 20.678 -4.338 -35.340 1.00 87.19 78 ALA A O 1
ATOM 615 N N . MET A 1 79 ? 20.802 -3.474 -33.268 1.00 82.19 79 MET A N 1
ATOM 616 C CA . MET A 1 79 ? 21.978 -2.644 -33.530 1.00 82.19 79 MET A CA 1
ATOM 617 C C . MET A 1 79 ? 23.172 -3.505 -33.939 1.00 82.19 79 MET A C 1
ATOM 619 O O . MET A 1 79 ? 23.823 -3.192 -34.926 1.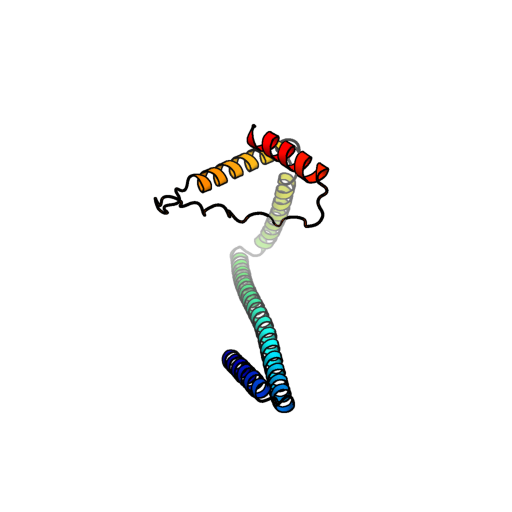00 82.19 79 MET A O 1
ATOM 623 N N . LYS A 1 80 ? 23.439 -4.624 -33.251 1.00 83.25 80 LYS A N 1
ATOM 624 C CA . LYS A 1 80 ? 24.522 -5.551 -33.620 1.00 83.25 80 LYS A CA 1
ATOM 625 C C . LYS A 1 80 ? 24.364 -6.086 -35.046 1.00 83.25 80 LYS A C 1
ATOM 627 O O . LYS A 1 80 ? 25.344 -6.108 -35.779 1.00 83.25 80 LYS A O 1
ATOM 632 N N . ASN A 1 81 ? 23.150 -6.458 -35.448 1.00 82.75 81 ASN A N 1
ATOM 633 C CA . ASN A 1 81 ? 22.884 -6.935 -36.806 1.00 82.75 81 ASN A CA 1
ATOM 634 C C . ASN A 1 81 ? 23.101 -5.831 -37.850 1.00 82.75 81 ASN A C 1
ATOM 636 O O . ASN A 1 81 ? 23.753 -6.080 -38.856 1.00 82.75 81 ASN A O 1
ATOM 640 N N . ILE A 1 82 ? 22.635 -4.601 -37.589 1.00 78.25 82 ILE A N 1
ATOM 641 C CA . ILE A 1 82 ? 22.912 -3.443 -38.460 1.00 78.25 82 ILE A CA 1
ATOM 642 C C . ILE A 1 82 ? 24.425 -3.230 -38.597 1.00 78.25 82 ILE A C 1
ATOM 644 O O . ILE A 1 82 ? 24.914 -2.992 -39.700 1.00 78.25 82 ILE A O 1
ATOM 648 N N . ARG A 1 83 ? 25.176 -3.348 -37.494 1.00 71.19 83 ARG A N 1
ATOM 649 C CA . ARG A 1 83 ? 26.639 -3.225 -37.503 1.00 71.19 83 ARG A CA 1
ATOM 650 C C . ARG A 1 83 ? 27.317 -4.307 -38.350 1.00 71.19 83 ARG A C 1
ATOM 652 O O . ARG A 1 83 ? 28.245 -4.003 -39.090 1.00 71.19 83 ARG A O 1
ATOM 659 N N . GLU A 1 84 ? 26.866 -5.555 -38.242 1.00 74.75 84 GLU A N 1
ATOM 660 C CA . GLU A 1 84 ? 27.395 -6.675 -39.032 1.00 74.75 84 GLU A CA 1
ATOM 661 C C . GLU A 1 84 ? 27.072 -6.524 -40.531 1.00 74.75 84 GLU A C 1
ATOM 663 O O . GLU A 1 84 ? 27.952 -6.760 -41.359 1.00 74.75 84 GLU A O 1
ATOM 668 N N . ASP A 1 85 ? 25.871 -6.051 -40.886 1.00 68.62 85 ASP A N 1
ATOM 669 C CA . ASP A 1 85 ? 25.455 -5.826 -42.282 1.00 68.62 85 ASP A CA 1
ATOM 670 C C . ASP A 1 85 ? 26.102 -4.579 -42.927 1.00 68.62 85 ASP A C 1
ATOM 672 O O . ASP A 1 85 ? 26.271 -4.531 -44.147 1.00 68.62 85 ASP A O 1
ATOM 676 N N . THR A 1 86 ? 26.497 -3.567 -42.142 1.00 64.38 86 THR A N 1
ATOM 677 C CA . THR A 1 86 ? 26.999 -2.269 -42.659 1.00 64.38 86 THR A CA 1
ATOM 678 C C . THR A 1 86 ? 28.507 -2.254 -42.973 1.00 64.38 86 THR A C 1
ATOM 680 O O . THR A 1 86 ? 29.020 -1.257 -43.479 1.00 64.38 86 THR A O 1
ATOM 683 N N . ASN A 1 87 ? 29.210 -3.382 -42.815 1.00 61.09 87 ASN A N 1
ATOM 684 C CA . ASN A 1 87 ? 30.675 -3.490 -42.890 1.00 61.09 87 ASN A CA 1
ATOM 685 C C . ASN A 1 87 ? 31.332 -2.799 -41.673 1.00 61.09 87 ASN A C 1
ATOM 687 O O . ASN A 1 87 ? 31.264 -1.582 -41.510 1.00 61.09 87 ASN A O 1
ATOM 691 N N . ILE A 1 88 ? 31.957 -3.604 -40.808 1.00 57.97 88 ILE A N 1
ATOM 692 C CA . ILE A 1 88 ? 32.462 -3.230 -39.470 1.00 57.97 88 ILE A CA 1
ATOM 693 C C . ILE A 1 88 ? 33.349 -1.976 -39.464 1.00 57.97 88 ILE A C 1
ATOM 695 O O . ILE A 1 88 ? 33.266 -1.187 -38.528 1.00 57.97 88 ILE A O 1
ATOM 699 N N . ASP A 1 89 ? 34.119 -1.745 -40.527 1.00 63.34 89 ASP A N 1
ATOM 700 C CA . ASP A 1 89 ? 35.042 -0.608 -40.614 1.00 63.34 89 ASP A CA 1
ATOM 701 C C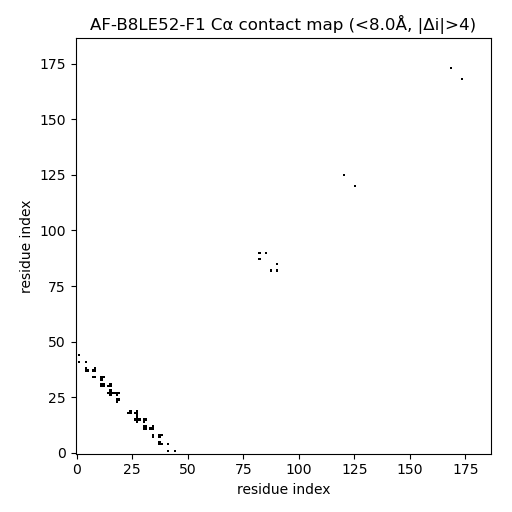 . ASP A 1 89 ? 34.337 0.758 -40.703 1.00 63.34 89 ASP A C 1
ATOM 703 O O . ASP A 1 89 ? 34.931 1.764 -40.350 1.00 63.34 89 ASP A O 1
ATOM 707 N N . ARG A 1 90 ? 33.073 0.825 -41.149 1.00 63.59 90 ARG A N 1
ATOM 708 C CA . ARG A 1 90 ? 32.301 2.087 -41.203 1.00 63.59 90 ARG A CA 1
ATOM 709 C C . ARG A 1 90 ? 31.480 2.360 -39.952 1.00 63.59 90 ARG A C 1
ATOM 711 O O . ARG A 1 90 ? 30.920 3.437 -39.804 1.00 63.59 90 ARG A O 1
ATOM 718 N N . VAL A 1 91 ? 31.338 1.363 -39.093 1.00 63.97 91 VAL A N 1
ATOM 719 C CA . VAL A 1 91 ? 30.434 1.413 -37.946 1.00 63.97 91 VAL A CA 1
ATOM 720 C C . VAL A 1 91 ? 31.081 2.087 -36.751 1.00 63.97 91 VAL A C 1
ATOM 722 O O . VAL A 1 91 ? 30.379 2.789 -36.034 1.00 63.97 91 VAL A O 1
ATOM 725 N N . ASP A 1 92 ? 32.373 1.857 -36.514 1.00 68.12 92 ASP A N 1
ATOM 726 C CA . ASP A 1 92 ? 33.090 2.573 -35.457 1.00 68.12 92 ASP A CA 1
ATOM 727 C C . ASP A 1 92 ? 33.141 4.073 -35.791 1.00 68.12 92 ASP A C 1
ATOM 729 O O . ASP A 1 92 ? 32.741 4.873 -34.950 1.00 68.12 92 ASP A O 1
ATOM 7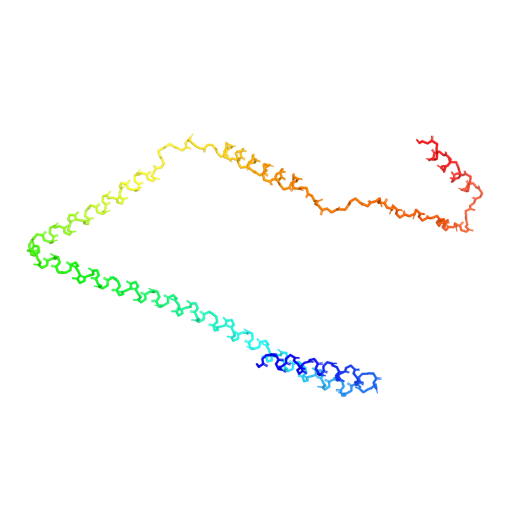33 N N . ASP A 1 93 ? 33.428 4.430 -37.051 1.00 73.38 93 ASP A N 1
ATOM 734 C CA . ASP A 1 93 ? 33.336 5.813 -37.549 1.00 73.38 93 ASP A CA 1
ATOM 735 C C . ASP A 1 93 ? 31.920 6.397 -37.372 1.00 73.38 93 ASP A C 1
ATOM 737 O O . ASP A 1 93 ? 31.756 7.484 -36.828 1.00 73.38 93 ASP A O 1
ATOM 741 N N . LEU A 1 94 ? 30.869 5.660 -37.757 1.00 71.00 94 LEU A N 1
ATOM 742 C CA . LEU A 1 94 ? 29.483 6.124 -37.611 1.00 71.00 94 LEU A CA 1
ATOM 743 C C . LEU A 1 94 ? 29.049 6.243 -36.138 1.00 71.00 94 LEU A C 1
ATOM 745 O O . LEU A 1 94 ? 28.217 7.078 -35.805 1.00 71.00 94 LEU A O 1
ATOM 749 N N . MET A 1 95 ? 29.546 5.388 -35.241 1.00 73.06 95 MET A N 1
ATOM 750 C CA . MET A 1 95 ? 29.217 5.457 -33.812 1.00 73.06 95 MET A CA 1
ATOM 751 C C . MET A 1 95 ? 29.937 6.611 -33.124 1.00 73.06 95 MET A C 1
ATOM 753 O O . MET A 1 95 ? 29.352 7.200 -32.215 1.00 73.06 95 MET A O 1
ATOM 757 N N . ASP A 1 96 ? 31.156 6.932 -33.556 1.00 81.88 96 ASP A N 1
ATOM 758 C CA . ASP A 1 96 ? 31.859 8.140 -33.137 1.00 81.88 96 ASP A CA 1
ATOM 759 C C . ASP A 1 96 ? 31.139 9.390 -33.678 1.00 81.88 96 ASP A C 1
ATOM 761 O O . ASP A 1 96 ? 30.843 10.284 -32.887 1.00 81.88 96 ASP A O 1
ATOM 765 N N . GLU A 1 97 ? 30.699 9.399 -34.947 1.00 78.06 97 GLU A N 1
ATOM 766 C CA . GLU A 1 97 ? 29.864 10.474 -35.520 1.00 78.06 97 GLU A CA 1
ATOM 767 C C . GLU A 1 97 ? 28.519 10.628 -34.781 1.00 78.06 97 GLU A C 1
ATOM 769 O O . GLU A 1 97 ? 28.122 11.736 -34.440 1.00 78.06 97 GLU A O 1
ATOM 774 N N . ILE A 1 98 ? 27.811 9.534 -34.465 1.00 77.06 98 ILE A N 1
ATOM 775 C CA . ILE A 1 98 ? 26.542 9.583 -33.709 1.00 77.06 98 ILE A CA 1
ATOM 776 C C . ILE A 1 98 ? 26.764 10.131 -32.299 1.00 77.06 98 ILE A C 1
ATOM 778 O O . ILE A 1 98 ? 25.898 10.820 -31.763 1.00 77.06 98 ILE A O 1
ATOM 782 N N . LYS A 1 99 ? 27.892 9.797 -31.670 1.00 82.88 99 LYS A N 1
ATOM 783 C CA . LYS A 1 99 ? 28.199 10.247 -30.315 1.00 82.88 99 LYS A CA 1
ATOM 784 C C . LYS A 1 99 ? 28.576 11.728 -30.295 1.00 82.88 99 LYS A C 1
ATOM 786 O O . LYS A 1 99 ? 28.068 12.435 -29.429 1.00 82.88 99 LYS A O 1
ATOM 791 N N . GLU A 1 100 ? 29.369 12.190 -31.265 1.00 83.94 100 GLU A N 1
ATOM 792 C CA . GLU A 1 100 ? 29.603 13.623 -31.494 1.00 83.94 100 GLU A CA 1
ATOM 793 C C . GLU A 1 100 ? 28.281 14.358 -31.737 1.00 83.94 100 GLU A C 1
ATOM 795 O O . GLU A 1 100 ? 28.045 15.402 -31.136 1.00 83.94 100 GLU A O 1
ATOM 800 N N . GLU A 1 101 ? 27.367 13.782 -32.518 1.00 76.62 101 GLU A N 1
ATOM 801 C CA . GLU A 1 101 ? 26.106 14.449 -32.845 1.00 76.62 101 GLU A CA 1
ATOM 802 C C . GLU A 1 101 ? 25.089 14.443 -31.696 1.00 76.62 101 GLU A C 1
ATOM 804 O O . GLU A 1 101 ? 24.314 15.388 -31.548 1.00 76.62 101 GLU A O 1
ATOM 809 N N . MET A 1 102 ? 25.110 13.424 -30.830 1.00 79.56 102 MET A N 1
ATOM 810 C CA . MET A 1 102 ? 24.357 13.438 -29.571 1.00 79.56 102 MET A CA 1
ATOM 811 C C . MET A 1 102 ? 24.906 14.488 -28.598 1.00 79.56 102 MET A C 1
ATOM 813 O O . MET A 1 102 ? 24.118 15.207 -27.988 1.00 79.56 102 MET A O 1
ATOM 817 N N . GLU A 1 103 ? 26.230 14.613 -28.476 1.00 84.56 103 GLU A N 1
ATOM 818 C CA . GLU A 1 103 ? 26.862 15.655 -27.655 1.00 84.56 103 GLU A CA 1
ATOM 819 C C . GLU A 1 103 ? 26.563 17.060 -28.208 1.00 84.56 103 GLU A C 1
ATOM 821 O O . GLU A 1 103 ? 26.234 17.967 -27.443 1.00 84.56 103 GLU A O 1
ATOM 826 N N . MET A 1 104 ? 26.566 17.230 -29.533 1.00 80.75 104 MET A N 1
ATOM 827 C CA . MET A 1 104 ? 26.212 18.489 -30.191 1.00 80.75 104 MET A CA 1
ATOM 828 C C . MET A 1 104 ? 24.723 18.824 -30.025 1.00 80.75 104 MET A C 1
ATOM 830 O O . MET A 1 104 ? 24.373 19.978 -29.782 1.00 80.75 104 MET A O 1
ATOM 834 N N . ALA A 1 105 ? 23.832 17.831 -30.098 1.00 76.19 105 ALA A N 1
ATOM 835 C CA . ALA A 1 105 ? 22.406 18.015 -29.830 1.00 76.19 105 ALA A CA 1
ATOM 836 C C . ALA A 1 105 ? 22.139 18.420 -28.370 1.00 76.19 105 ALA A C 1
ATOM 838 O O . ALA A 1 105 ? 21.303 19.293 -28.126 1.00 76.19 105 ALA A O 1
ATOM 839 N N . ASP A 1 106 ? 22.872 17.847 -27.412 1.00 81.69 106 ASP A N 1
ATOM 840 C CA . ASP A 1 106 ? 22.810 18.245 -26.003 1.00 81.69 106 ASP A CA 1
ATOM 841 C C . ASP A 1 106 ? 23.380 19.659 -25.788 1.00 81.69 106 ASP A C 1
ATOM 843 O O . ASP A 1 106 ? 22.797 20.446 -25.039 1.00 81.69 106 ASP A O 1
ATOM 847 N N . GLU A 1 107 ? 24.465 20.042 -26.471 1.00 78.69 107 GLU A N 1
ATOM 848 C CA . GLU A 1 107 ? 24.972 21.423 -26.462 1.00 78.69 107 GLU A CA 1
ATOM 849 C C . GLU A 1 107 ? 23.972 22.414 -27.070 1.00 78.69 107 GLU A C 1
ATOM 851 O O . GLU A 1 107 ? 23.738 23.473 -26.489 1.00 78.69 107 GLU A O 1
ATOM 856 N N . ILE A 1 108 ? 23.324 22.071 -28.187 1.00 76.69 108 ILE A N 1
ATOM 857 C CA . ILE A 1 108 ? 22.282 22.894 -28.820 1.00 76.69 108 ILE A CA 1
ATOM 858 C C . ILE A 1 108 ? 21.066 23.016 -27.903 1.00 76.69 108 ILE A C 1
ATOM 860 O O . ILE A 1 108 ? 20.539 24.113 -27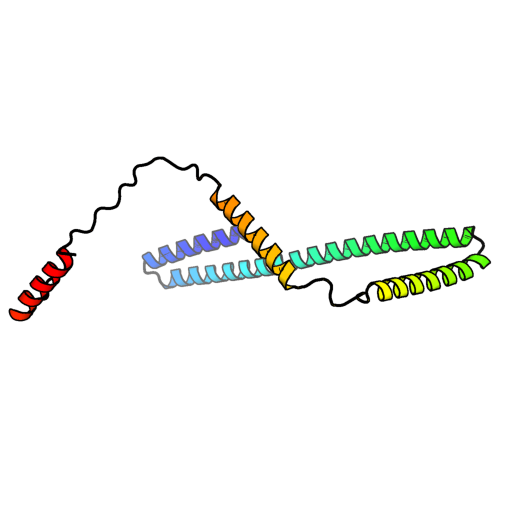.730 1.00 76.69 108 ILE A O 1
ATOM 864 N N . SER A 1 109 ? 20.626 21.917 -27.287 1.00 76.38 109 SER A N 1
ATOM 865 C CA . SER A 1 109 ? 19.516 21.928 -26.335 1.00 76.38 109 SER A CA 1
ATOM 866 C C . SER A 1 109 ? 19.848 22.783 -25.114 1.00 76.38 109 SER A C 1
ATOM 868 O O . SER A 1 109 ? 19.007 23.556 -24.664 1.00 76.38 109 SER A O 1
ATOM 870 N N . ASN A 1 110 ? 21.078 22.705 -24.602 1.00 78.00 110 ASN A N 1
ATOM 871 C CA . ASN A 1 110 ? 21.535 23.551 -23.501 1.00 78.00 110 ASN A CA 1
ATOM 872 C C . ASN A 1 110 ? 21.658 25.027 -23.912 1.00 78.00 110 ASN A C 1
ATOM 874 O O . ASN A 1 110 ? 21.311 25.903 -23.123 1.00 78.00 110 ASN A O 1
ATOM 878 N N . ALA A 1 111 ? 22.093 25.318 -25.139 1.00 72.88 111 ALA A N 1
ATOM 879 C CA . ALA A 1 111 ? 22.172 26.675 -25.676 1.00 72.88 111 ALA A CA 1
ATOM 880 C C . ALA A 1 111 ? 20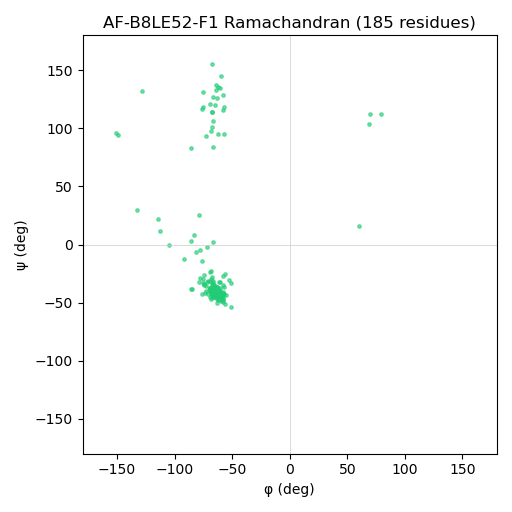.788 27.279 -25.982 1.00 72.88 111 ALA A C 1
ATOM 882 O O . ALA A 1 111 ? 20.602 28.480 -25.825 1.00 72.88 111 ALA A O 1
ATOM 883 N N . LEU A 1 112 ? 19.804 26.461 -26.371 1.00 65.31 112 LEU A N 1
ATOM 884 C CA . LEU A 1 112 ? 18.398 26.858 -26.529 1.00 65.31 112 LEU A CA 1
ATOM 885 C C . LEU A 1 112 ? 17.680 27.013 -25.184 1.00 65.31 112 LEU A C 1
ATOM 887 O O . LEU A 1 112 ? 16.787 27.846 -25.057 1.00 65.31 112 LEU A O 1
ATOM 891 N N . ALA A 1 113 ? 18.056 26.208 -24.189 1.00 66.94 113 ALA A N 1
ATOM 892 C CA . ALA A 1 113 ? 17.545 26.309 -22.827 1.00 66.94 113 ALA A CA 1
ATOM 893 C C . ALA A 1 113 ? 18.171 27.476 -22.049 1.00 66.94 113 ALA A C 1
ATOM 895 O O . ALA A 1 113 ? 17.642 27.857 -21.003 1.00 66.94 113 ALA A O 1
ATOM 896 N N . GLN A 1 114 ? 19.270 28.066 -22.540 1.00 58.91 114 GLN A N 1
ATOM 897 C CA . GLN A 1 114 ? 19.692 29.377 -22.063 1.00 58.91 114 GLN A CA 1
ATOM 898 C C . GLN A 1 114 ? 18.622 30.400 -22.464 1.00 58.91 114 GLN A C 1
ATOM 900 O O . GLN A 1 114 ? 18.362 30.561 -23.656 1.00 58.91 114 GLN A O 1
ATOM 905 N N . PRO A 1 115 ? 17.993 31.094 -21.498 1.00 52.84 115 PRO A N 1
ATOM 906 C CA . PRO A 1 115 ? 16.922 32.030 -21.798 1.00 52.84 115 PRO A CA 1
ATOM 907 C C . PRO A 1 115 ? 17.419 33.105 -22.763 1.00 52.84 115 PRO A C 1
ATOM 909 O O . PRO A 1 115 ? 18.305 33.899 -22.427 1.00 52.84 115 PRO A O 1
ATOM 912 N N . ILE A 1 116 ? 16.846 33.133 -23.967 1.00 56.44 116 ILE A N 1
ATOM 913 C CA . ILE A 1 116 ? 16.960 34.281 -24.859 1.00 56.44 116 ILE A CA 1
ATOM 914 C C . ILE A 1 116 ? 16.068 35.356 -24.241 1.00 56.44 116 ILE A C 1
ATOM 916 O O . ILE A 1 116 ? 14.868 35.386 -24.475 1.00 56.44 116 ILE A O 1
ATOM 920 N N . ASP A 1 117 ? 16.700 36.199 -23.428 1.00 51.16 117 ASP A N 1
ATOM 921 C CA . ASP A 1 117 ? 16.134 37.369 -22.752 1.00 51.16 117 ASP A CA 1
ATOM 922 C C . ASP A 1 117 ? 15.295 37.076 -21.478 1.00 51.16 117 ASP A C 1
ATOM 924 O O . ASP A 1 117 ? 14.193 36.535 -21.558 1.00 51.16 117 ASP A O 1
ATOM 928 N N . PRO A 1 118 ? 15.771 37.466 -20.275 1.00 49.94 118 PRO A N 1
ATOM 929 C CA . PRO A 1 118 ? 15.012 37.373 -19.023 1.00 49.94 118 PRO A CA 1
ATOM 930 C C . PRO A 1 118 ? 13.772 38.284 -18.930 1.00 49.94 118 PRO A C 1
ATOM 932 O O . PRO A 1 118 ? 13.160 38.326 -17.866 1.00 49.94 118 PRO A O 1
ATOM 935 N N . LEU A 1 119 ? 13.432 39.061 -19.967 1.00 48.94 119 LEU A N 1
ATOM 936 C CA . LEU A 1 119 ? 12.481 40.177 -19.865 1.00 48.94 119 LEU A CA 1
ATOM 937 C C . LEU A 1 119 ? 11.143 40.000 -20.616 1.00 48.94 119 LEU A C 1
ATOM 939 O O . LEU A 1 119 ? 10.413 40.976 -20.761 1.00 48.94 119 LEU A O 1
ATOM 943 N N . LEU A 1 120 ? 10.799 38.808 -21.119 1.00 48.97 120 LEU A N 1
ATOM 944 C CA . LEU A 1 120 ? 9.607 38.625 -21.976 1.00 48.97 120 LEU A CA 1
ATOM 945 C C . LEU A 1 120 ? 8.481 37.760 -21.395 1.00 48.97 120 LEU A C 1
ATOM 947 O O . LEU A 1 120 ? 7.628 37.271 -22.134 1.00 48.97 120 LEU A O 1
ATOM 951 N N . THR A 1 121 ? 8.410 37.593 -20.077 1.00 52.03 121 THR A N 1
ATOM 952 C CA . THR A 1 121 ? 7.172 37.117 -19.441 1.00 52.03 121 THR A CA 1
ATOM 953 C C . THR A 1 121 ? 7.077 37.716 -18.047 1.00 52.03 121 THR A C 1
ATOM 955 O O . THR A 1 121 ? 7.700 37.225 -17.110 1.00 52.03 121 THR A O 1
ATOM 958 N N . ASP A 1 122 ? 6.382 38.847 -17.944 1.00 58.72 122 ASP A N 1
ATOM 959 C CA . ASP A 1 122 ? 6.126 39.506 -16.667 1.00 58.72 122 ASP A CA 1
ATOM 960 C C . ASP A 1 122 ? 5.161 38.628 -15.855 1.00 58.72 122 ASP A C 1
ATOM 962 O O . ASP A 1 122 ? 4.067 38.306 -16.325 1.00 58.72 122 ASP A O 1
ATOM 966 N N . GLU A 1 123 ? 5.567 38.187 -14.661 1.00 56.44 123 GLU A N 1
ATOM 967 C CA . GLU A 1 123 ? 4.706 37.400 -13.762 1.00 56.44 123 GLU A CA 1
ATOM 968 C C . GLU A 1 123 ? 3.390 38.135 -13.453 1.00 56.44 123 GLU A C 1
ATOM 970 O O . GLU A 1 123 ? 2.386 37.483 -13.166 1.00 56.44 123 GLU A O 1
ATOM 975 N N . GLU A 1 124 ? 3.369 39.471 -13.543 1.00 56.56 124 GLU A N 1
ATOM 976 C CA . GLU A 1 124 ? 2.168 40.281 -13.323 1.00 56.56 124 GLU A CA 1
ATOM 977 C C . GLU A 1 124 ? 1.076 40.052 -14.386 1.00 56.56 124 GLU A C 1
ATOM 979 O O . GLU A 1 124 ? -0.098 39.954 -14.022 1.00 56.56 124 GLU A O 1
ATOM 984 N N . ASP A 1 125 ? 1.432 39.878 -15.666 1.00 63.59 125 ASP A N 1
ATOM 985 C CA . ASP A 1 125 ? 0.460 39.597 -16.741 1.00 63.59 125 ASP A CA 1
ATOM 986 C C . ASP A 1 125 ? -0.136 38.183 -16.595 1.00 63.59 125 ASP A C 1
ATOM 988 O O . ASP A 1 125 ? -1.341 37.980 -16.746 1.00 63.59 125 ASP A O 1
ATOM 992 N N . LEU A 1 126 ? 0.693 37.205 -16.212 1.00 59.69 126 LEU A N 1
ATOM 993 C CA . LEU A 1 126 ? 0.267 35.824 -15.948 1.00 59.69 126 LEU A CA 1
ATOM 994 C C . LEU A 1 126 ? -0.653 35.719 -14.721 1.00 59.69 126 LEU A C 1
ATOM 996 O O . LEU A 1 126 ? -1.593 34.922 -14.710 1.00 59.69 126 LEU A O 1
ATOM 1000 N N . LEU A 1 127 ? -0.392 36.515 -13.680 1.00 69.31 127 LEU A N 1
ATOM 1001 C CA . LEU A 1 127 ? -1.247 36.585 -12.495 1.00 69.31 127 LEU A CA 1
ATOM 1002 C C . LEU A 1 127 ? -2.612 37.201 -12.815 1.00 69.31 127 LEU A C 1
ATOM 1004 O O . LEU A 1 127 ? -3.618 36.717 -12.299 1.00 69.31 127 LEU A O 1
ATOM 1008 N N . ALA A 1 128 ? -2.659 38.221 -13.674 1.00 75.94 128 ALA A N 1
ATOM 1009 C CA . ALA A 1 128 ? -3.914 38.825 -14.110 1.00 75.94 128 ALA A CA 1
ATOM 1010 C C . ALA A 1 128 ? -4.786 37.831 -14.901 1.00 75.94 128 ALA A C 1
ATOM 1012 O O . ALA A 1 128 ? -5.977 37.706 -14.615 1.00 75.94 128 ALA A O 1
ATOM 1013 N N . GLU A 1 129 ? -4.190 37.070 -15.824 1.00 68.62 129 GLU A N 1
ATOM 1014 C CA . GLU A 1 129 ? -4.899 36.060 -16.625 1.00 68.62 129 GLU A CA 1
ATOM 1015 C C . GLU A 1 129 ? -5.413 34.886 -15.763 1.00 68.62 129 GLU A C 1
ATOM 1017 O O . GLU A 1 129 ? -6.540 34.417 -15.939 1.00 68.62 129 GLU A O 1
ATOM 1022 N N . LEU A 1 130 ? -4.636 34.450 -14.760 1.00 66.62 130 LEU A N 1
ATOM 1023 C CA . LEU A 1 130 ? -5.076 33.440 -13.786 1.00 66.62 130 LEU A CA 1
ATOM 1024 C C . LEU A 1 130 ? -6.308 33.916 -12.999 1.00 66.62 130 LEU A C 1
ATOM 1026 O O . LEU A 1 130 ? -7.242 33.148 -12.760 1.00 66.62 130 LEU A O 1
ATOM 1030 N N . GLN A 1 131 ? -6.309 35.186 -12.597 1.00 74.12 131 GLN A N 1
ATOM 1031 C CA . GLN A 1 131 ? -7.373 35.766 -11.786 1.00 74.12 131 GLN A CA 1
ATOM 1032 C C . GLN A 1 131 ? -8.680 35.934 -12.581 1.00 74.12 131 GLN A C 1
ATOM 1034 O O . GLN A 1 131 ? -9.766 35.788 -12.016 1.00 74.12 131 GLN A O 1
ATOM 1039 N N . GLU A 1 132 ? -8.586 36.186 -13.889 1.00 77.62 132 GLU A N 1
ATOM 1040 C CA . GLU A 1 132 ? -9.732 36.233 -14.805 1.00 77.62 132 GLU A CA 1
ATOM 1041 C C . GLU A 1 132 ? -10.368 34.840 -14.990 1.00 77.62 132 GLU A C 1
ATOM 1043 O O . GLU A 1 132 ? -11.581 34.691 -14.825 1.00 77.62 132 GLU A O 1
ATOM 1048 N N . LEU A 1 133 ? -9.556 33.792 -15.186 1.00 66.81 133 LEU A N 1
ATOM 1049 C CA . LEU A 1 133 ? -10.030 32.401 -15.288 1.00 66.81 133 LEU A CA 1
ATOM 1050 C C . LEU A 1 133 ? -10.725 31.893 -14.012 1.00 66.81 133 LEU A C 1
ATOM 1052 O O . LEU A 1 133 ? -11.705 31.145 -14.088 1.00 66.81 133 LEU A O 1
ATOM 1056 N N . GLU A 1 134 ? -10.244 32.283 -12.826 1.00 65.00 134 GLU A N 1
ATOM 1057 C CA . GLU A 1 134 ? -10.901 31.931 -11.559 1.00 65.00 134 GLU A CA 1
ATOM 1058 C C . GLU A 1 134 ? -12.276 32.600 -11.414 1.00 65.00 134 GLU A C 1
ATOM 1060 O O . GLU A 1 134 ? -13.215 31.978 -10.907 1.00 65.00 134 GLU A O 1
ATOM 1065 N N . ALA A 1 135 ? -12.424 33.844 -11.877 1.00 69.94 135 ALA A N 1
ATOM 1066 C CA . ALA A 1 135 ? -13.691 34.566 -11.817 1.00 69.94 135 ALA A CA 1
ATOM 1067 C C . ALA A 1 135 ? -14.755 33.945 -12.742 1.00 69.94 135 ALA A C 1
ATOM 1069 O O . ALA A 1 135 ? -15.894 33.742 -12.310 1.00 69.94 135 ALA A O 1
ATOM 1070 N N . GLU A 1 136 ? -14.376 33.567 -13.967 1.00 64.50 136 GLU A N 1
ATOM 1071 C CA . GLU A 1 136 ? -15.274 32.911 -14.929 1.00 64.50 136 GLU A CA 1
ATOM 1072 C C . GLU A 1 136 ? -15.799 31.558 -14.406 1.00 64.50 136 GLU A C 1
ATOM 1074 O O . GLU A 1 136 ? -16.998 31.275 -14.485 1.00 64.50 136 GLU A O 1
ATOM 1079 N N . GLY A 1 137 ? -14.938 30.741 -13.783 1.00 60.62 137 GLY A N 1
ATOM 1080 C CA . GLY A 1 137 ? -15.331 29.437 -13.229 1.00 60.62 137 GLY A CA 1
ATOM 1081 C C . GLY A 1 137 ? -16.280 29.519 -12.023 1.00 60.62 137 GLY A C 1
ATOM 1082 O O . GLY A 1 137 ? -17.093 28.615 -11.796 1.00 60.62 137 GLY A O 1
ATOM 1083 N N . VAL A 1 138 ? -16.209 30.606 -11.248 1.00 60.28 138 VAL A N 1
ATOM 1084 C CA . VAL A 1 138 ? -17.127 30.869 -10.128 1.00 60.28 138 VAL A CA 1
ATOM 1085 C C . VAL A 1 138 ? -18.485 31.350 -10.644 1.00 60.28 138 VAL A C 1
ATOM 1087 O O . VAL A 1 138 ? -19.519 30.867 -10.174 1.00 60.28 138 VAL A O 1
ATOM 1090 N N . GLU A 1 139 ? -18.515 32.239 -11.640 1.00 60.16 139 GLU A N 1
ATOM 1091 C CA . GLU A 1 139 ? -19.762 32.714 -12.254 1.00 60.16 139 GLU A CA 1
ATOM 1092 C C . GLU A 1 139 ? -20.551 31.566 -12.908 1.00 60.16 139 GLU A C 1
ATOM 1094 O O . GLU A 1 139 ? -21.768 31.457 -12.722 1.00 60.16 139 GLU A O 1
ATOM 1099 N N . GLU A 1 140 ? -19.859 30.628 -13.559 1.00 60.09 140 GLU A N 1
ATOM 1100 C CA . GLU A 1 140 ? -20.473 29.440 -14.162 1.00 60.09 140 GLU A CA 1
ATOM 1101 C C . GLU A 1 140 ? -21.033 28.453 -13.112 1.00 60.09 140 GLU A C 1
ATOM 1103 O O . GLU A 1 140 ? -22.052 27.793 -13.345 1.00 60.09 140 GLU A O 1
ATOM 1108 N N . GLN A 1 141 ? -20.446 28.386 -11.908 1.00 59.19 141 GLN A N 1
ATOM 1109 C CA . GLN A 1 141 ? -21.015 27.638 -10.775 1.00 59.19 141 GLN A CA 1
ATOM 1110 C C . GLN A 1 141 ? -22.243 28.321 -10.157 1.00 59.19 141 GLN A C 1
ATOM 1112 O O . GLN A 1 141 ? -23.175 27.627 -9.743 1.00 59.19 141 GLN A O 1
ATOM 1117 N N . LEU A 1 142 ? -22.276 29.655 -10.109 1.00 60.38 142 LEU A N 1
ATOM 1118 C CA . LEU A 1 142 ? -23.402 30.429 -9.573 1.00 60.38 142 LEU A CA 1
ATOM 1119 C C . LEU A 1 142 ? -24.593 30.523 -10.541 1.00 60.38 142 LEU A C 1
ATOM 1121 O O . LEU A 1 142 ? -25.734 30.613 -10.086 1.00 60.38 142 LEU A O 1
ATOM 1125 N N . MET A 1 143 ? -24.359 30.466 -11.856 1.00 59.72 143 MET A N 1
ATOM 1126 C CA . MET A 1 143 ? -25.417 30.464 -12.875 1.00 59.72 143 MET A CA 1
ATOM 1127 C C . MET A 1 143 ? -26.122 29.111 -13.047 1.00 59.72 143 MET A C 1
ATOM 1129 O O . MET A 1 143 ? -27.109 29.037 -13.782 1.00 59.72 143 MET A O 1
ATOM 1133 N N . GLN A 1 144 ? -25.689 28.042 -12.365 1.00 54.84 144 GLN A N 1
ATOM 1134 C CA . GLN A 1 144 ? -26.446 26.790 -12.341 1.00 54.84 144 GLN A CA 1
ATOM 1135 C C . GLN A 1 144 ? -27.760 26.997 -11.567 1.00 54.84 144 GLN A C 1
ATOM 1137 O O . GLN A 1 144 ? -27.733 27.194 -10.349 1.00 54.84 144 GLN A O 1
ATOM 1142 N N . PRO A 1 145 ? -28.940 26.919 -12.215 1.00 51.72 145 PRO A N 1
ATOM 1143 C CA . PRO A 1 145 ? -30.195 27.067 -11.502 1.00 51.72 145 PRO A CA 1
ATOM 1144 C C . PRO A 1 145 ? -30.376 25.864 -10.574 1.00 51.72 145 PRO A C 1
ATOM 1146 O O . PRO A 1 145 ? -30.565 24.728 -11.025 1.00 51.72 145 PRO A O 1
ATOM 1149 N N . THR A 1 146 ? -30.352 26.105 -9.264 1.00 52.03 146 THR A N 1
ATOM 1150 C CA . THR A 1 146 ? -30.769 25.122 -8.266 1.00 52.03 146 THR A CA 1
ATOM 1151 C C . THR A 1 146 ? -32.251 24.817 -8.488 1.00 52.03 146 THR A C 1
ATOM 1153 O O . THR A 1 146 ? -33.151 25.513 -8.028 1.00 52.03 146 THR A O 1
ATOM 1156 N N . LYS A 1 147 ? -32.544 23.750 -9.237 1.00 54.62 147 LYS A N 1
ATOM 1157 C CA . LYS A 1 147 ? -33.894 23.181 -9.321 1.00 54.62 147 LYS A CA 1
ATOM 1158 C C . LYS A 1 147 ? -34.263 22.589 -7.961 1.00 54.62 147 LYS A C 1
ATOM 1160 O O . LYS A 1 147 ? -34.110 21.388 -7.743 1.00 54.62 147 LYS A O 1
ATOM 1165 N N . LYS A 1 148 ? -34.752 23.420 -7.041 1.00 48.09 148 LYS A N 1
ATOM 1166 C CA . LYS A 1 148 ? -35.431 22.952 -5.833 1.00 48.09 148 LYS A CA 1
ATOM 1167 C C . LYS A 1 148 ? -36.473 23.965 -5.354 1.00 48.09 148 LYS A C 1
ATOM 1169 O O . LYS A 1 148 ? -36.151 24.886 -4.625 1.00 48.09 148 LYS A O 1
ATOM 1174 N N . GLY A 1 149 ? -37.715 23.711 -5.768 1.00 45.69 149 GLY A N 1
ATOM 1175 C CA . GLY A 1 149 ? -38.926 23.956 -4.984 1.00 45.69 149 GLY A CA 1
ATOM 1176 C C . GLY A 1 149 ? -39.309 25.408 -4.724 1.00 45.69 149 GLY A C 1
ATOM 1177 O O . GLY A 1 149 ? -38.809 26.040 -3.803 1.00 45.69 149 GLY A O 1
ATOM 1178 N N . GLU A 1 150 ? -40.307 25.872 -5.467 1.00 49.59 150 GLU A N 1
ATOM 1179 C CA . GLU A 1 150 ? -41.269 26.863 -4.995 1.00 49.59 150 GLU A CA 1
ATOM 1180 C C . GLU A 1 150 ? -41.951 26.322 -3.721 1.00 49.59 150 GLU A C 1
ATOM 1182 O O . GLU A 1 150 ? -42.913 25.565 -3.809 1.00 49.59 150 GLU A O 1
ATOM 1187 N N . GLU A 1 151 ? -41.460 26.672 -2.533 1.00 52.66 151 GLU A N 1
ATOM 1188 C CA . GLU A 1 151 ? -42.253 26.596 -1.301 1.00 52.66 151 GLU A CA 1
ATOM 1189 C C . GLU A 1 151 ? -42.192 27.948 -0.579 1.00 52.66 151 GLU A C 1
ATOM 1191 O O . GLU A 1 151 ? -41.101 28.513 -0.442 1.00 52.66 151 GLU A O 1
ATOM 1196 N N . PRO A 1 152 ? -43.335 28.510 -0.132 1.00 54.84 152 PRO A N 1
ATOM 1197 C CA . PRO A 1 152 ? -43.337 29.692 0.717 1.00 54.84 152 PRO A CA 1
ATOM 1198 C C . PRO A 1 152 ? -42.520 29.380 1.970 1.00 54.84 152 PRO A C 1
ATOM 1200 O O . PRO A 1 152 ? -42.845 28.461 2.717 1.00 54.84 152 PRO A O 1
ATOM 1203 N N . MET A 1 153 ? -41.436 30.119 2.182 1.00 52.81 153 MET A N 1
ATOM 1204 C CA . MET A 1 153 ? -40.602 29.966 3.365 1.00 52.81 153 MET A CA 1
ATOM 1205 C C . MET A 1 153 ? -41.412 30.440 4.583 1.00 52.81 153 MET A C 1
ATOM 1207 O O . MET A 1 153 ? -41.512 31.641 4.829 1.00 52.81 153 MET A O 1
ATOM 1211 N N . GLU A 1 154 ? -42.033 29.515 5.322 1.00 59.28 154 GLU A N 1
ATOM 1212 C CA . GLU A 1 154 ? -42.588 29.818 6.644 1.00 59.28 154 GLU A CA 1
ATOM 1213 C C . GLU A 1 154 ? -41.419 30.105 7.588 1.00 59.28 154 GLU A C 1
ATOM 1215 O O . GLU A 1 154 ? -40.702 29.208 8.038 1.00 59.28 154 GLU A O 1
ATOM 1220 N N . LEU A 1 155 ? -41.183 31.394 7.829 1.00 67.19 155 LEU A N 1
ATOM 1221 C CA . LEU A 1 155 ? -40.224 31.848 8.823 1.00 67.19 155 LEU A CA 1
ATOM 1222 C C . LEU A 1 155 ? -40.683 31.367 10.210 1.00 67.19 155 LEU A C 1
ATOM 1224 O O . LEU A 1 155 ? -41.867 31.486 10.533 1.00 67.19 155 LEU A O 1
ATOM 1228 N N . PRO A 1 156 ? -39.771 30.832 11.039 1.00 66.12 156 PRO A N 1
ATOM 1229 C CA . PRO A 1 156 ? -40.108 30.412 12.389 1.00 66.12 156 PRO A CA 1
ATOM 1230 C C . PRO A 1 156 ? -40.539 31.621 13.223 1.00 66.12 156 PRO A C 1
ATOM 1232 O O . PRO A 1 156 ? -39.876 32.659 13.221 1.00 66.12 156 PRO A O 1
ATOM 1235 N N . ASP A 1 157 ? -41.649 31.460 13.938 1.00 67.88 157 ASP A N 1
ATOM 1236 C CA . ASP A 1 157 ? -42.236 32.512 14.762 1.00 67.88 157 ASP A CA 1
ATO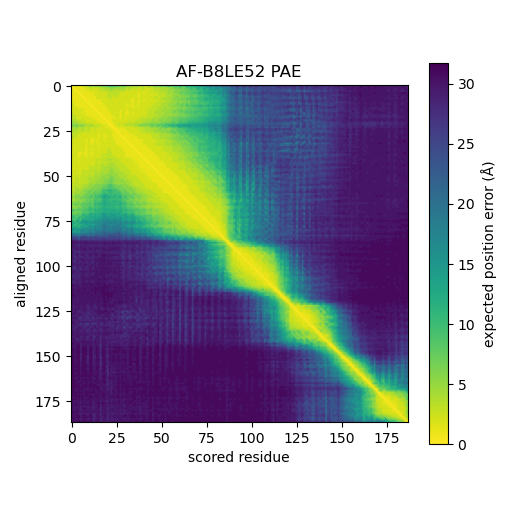M 1237 C C . ASP A 1 157 ? -41.253 32.960 15.855 1.00 67.88 157 ASP A C 1
ATOM 1239 O O . ASP A 1 157 ? -40.600 32.137 16.513 1.00 67.88 157 ASP A O 1
ATOM 1243 N N . VAL A 1 158 ? -41.122 34.275 16.035 1.00 64.69 158 VAL A N 1
ATOM 1244 C CA . VAL A 1 158 ? -40.168 34.849 16.991 1.00 64.69 158 VAL A CA 1
ATOM 1245 C C . VAL A 1 158 ? -40.541 34.440 18.421 1.00 64.69 158 VAL A C 1
ATOM 1247 O O . VAL A 1 158 ? -41.718 34.464 18.794 1.00 64.69 158 VAL A O 1
ATOM 1250 N N . PRO A 1 159 ? -39.570 34.060 19.270 1.00 59.62 159 PRO A N 1
ATOM 1251 C CA . PRO A 1 159 ? -39.870 33.623 20.624 1.00 59.62 159 PRO A CA 1
ATOM 1252 C C . PRO A 1 159 ? -40.429 34.788 21.452 1.00 59.62 159 PRO A C 1
ATOM 1254 O O . PRO A 1 159 ? -39.695 35.658 21.906 1.00 59.62 159 P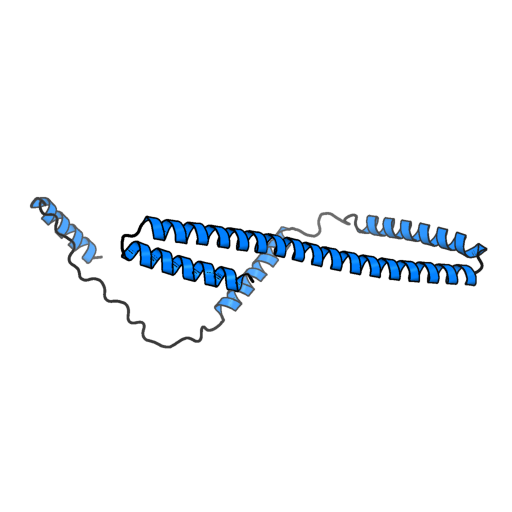RO A O 1
ATOM 1257 N N . SER A 1 160 ? -41.738 34.765 21.709 1.00 62.38 160 SER A N 1
ATOM 1258 C CA . SER A 1 160 ? -42.453 35.760 22.526 1.00 62.38 160 SER A CA 1
ATOM 1259 C C . SER A 1 160 ? -42.288 35.542 24.044 1.00 62.38 160 SER A C 1
ATOM 1261 O O . SER A 1 160 ? -43.158 35.913 24.837 1.00 62.38 160 SER A O 1
ATOM 1263 N N . ALA A 1 161 ? -41.203 34.896 24.478 1.00 65.38 161 ALA A N 1
ATOM 1264 C CA . ALA A 1 161 ? -40.960 34.638 25.892 1.00 65.38 161 ALA A CA 1
ATOM 1265 C C . ALA A 1 161 ? -40.505 35.928 26.589 1.00 65.38 161 ALA A C 1
ATOM 1267 O O . ALA A 1 161 ? -39.457 36.480 26.259 1.00 65.38 161 ALA A O 1
ATOM 1268 N N . ALA A 1 162 ? -41.286 36.392 27.568 1.00 64.88 162 ALA A N 1
ATOM 1269 C CA . ALA A 1 162 ? -40.912 37.535 28.392 1.00 64.88 162 ALA A CA 1
ATOM 1270 C C . ALA A 1 162 ? -39.577 37.261 29.102 1.00 64.88 162 ALA A C 1
ATOM 1272 O O . ALA A 1 162 ? -39.401 36.218 29.744 1.00 64.88 162 ALA A O 1
ATOM 1273 N N . LEU A 1 163 ? -38.642 38.202 28.968 1.00 64.56 163 LEU A N 1
ATOM 1274 C CA . LEU A 1 163 ? -37.329 38.126 29.596 1.00 64.56 163 LEU A CA 1
ATOM 1275 C C . LEU A 1 163 ? -37.470 38.052 31.130 1.00 64.56 163 LEU A C 1
ATOM 1277 O O . LEU A 1 163 ? -38.383 38.651 31.707 1.00 64.56 163 LEU A O 1
ATOM 1281 N N . PRO A 1 164 ? -36.590 37.303 31.815 1.00 61.81 164 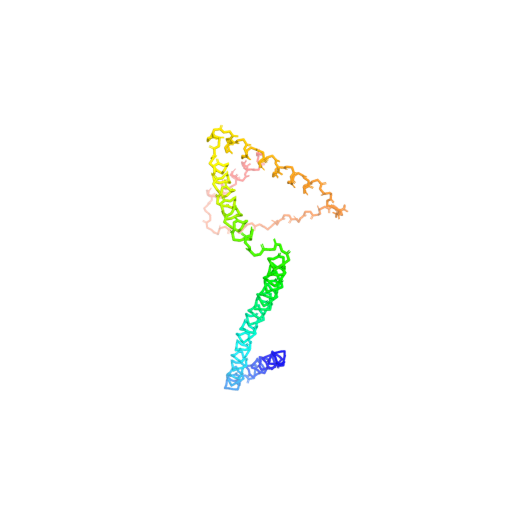PRO A N 1
ATOM 1282 C CA . PRO A 1 164 ? -36.667 37.131 33.259 1.00 61.81 164 PRO A CA 1
ATOM 1283 C C . PRO A 1 164 ? -36.484 38.467 33.989 1.00 61.81 164 PRO A C 1
ATOM 1285 O O . PRO A 1 164 ? -35.489 39.163 33.807 1.00 61.81 164 PRO A O 1
ATOM 1288 N N . THR A 1 165 ? -37.438 38.804 34.857 1.00 62.44 165 THR A N 1
ATOM 1289 C CA . THR A 1 165 ? -37.432 40.047 35.637 1.00 62.44 165 THR A CA 1
ATOM 1290 C C . THR A 1 165 ? -36.422 39.972 36.789 1.00 62.44 165 THR A C 1
ATOM 1292 O O . THR A 1 165 ? -36.404 39.006 37.561 1.00 62.44 165 THR A O 1
ATOM 1295 N N . ILE A 1 166 ? -35.588 41.005 36.932 1.00 62.94 166 ILE A N 1
ATOM 1296 C CA . ILE A 1 166 ? -34.595 41.130 38.008 1.00 62.94 166 ILE A CA 1
ATOM 1297 C C . ILE A 1 166 ? -35.319 41.526 39.304 1.00 62.94 166 ILE A C 1
ATOM 1299 O O . ILE A 1 166 ? -35.911 42.593 39.398 1.00 62.94 166 ILE A O 1
ATOM 1303 N N . LYS A 1 167 ? -35.282 40.666 40.332 1.00 58.41 167 LYS A N 1
ATOM 1304 C CA . LYS A 1 167 ? -36.119 40.794 41.548 1.00 58.41 167 LYS A CA 1
ATOM 1305 C C . LYS A 1 167 ? -35.743 41.926 42.521 1.00 58.41 167 LYS A C 1
ATOM 1307 O O . LYS A 1 167 ? -36.434 42.080 43.519 1.00 58.41 167 LYS A O 1
ATOM 1312 N N . ASN A 1 168 ? -34.685 42.691 42.252 1.00 58.94 168 ASN A N 1
ATOM 1313 C CA . ASN A 1 168 ? -34.192 43.770 43.120 1.00 58.94 168 ASN A CA 1
ATOM 1314 C C . ASN A 1 168 ? -33.917 45.069 42.342 1.00 58.94 168 ASN A C 1
ATOM 1316 O O . ASN A 1 168 ? -33.023 45.817 42.722 1.00 58.94 168 ASN A O 1
ATOM 1320 N N . ALA A 1 169 ? -34.648 45.327 41.257 1.00 57.78 169 ALA A N 1
ATOM 1321 C CA . ALA A 1 169 ? -34.586 46.635 40.616 1.00 57.78 169 ALA A CA 1
ATOM 1322 C C . ALA A 1 169 ? -35.174 47.691 41.566 1.00 57.78 169 ALA A C 1
ATOM 1324 O O . ALA A 1 169 ? -36.276 47.534 42.105 1.00 57.78 169 ALA A O 1
ATOM 1325 N N . THR A 1 170 ? -34.415 48.748 41.824 1.00 66.00 170 THR A N 1
ATOM 1326 C CA . THR A 1 170 ? -34.931 49.946 42.488 1.00 66.00 170 THR A CA 1
ATOM 1327 C C . THR A 1 170 ? -35.922 50.653 41.557 1.00 66.00 170 THR A C 1
ATOM 1329 O O . THR A 1 170 ? -35.881 50.482 40.341 1.00 66.00 170 THR A O 1
ATOM 1332 N N . LYS A 1 171 ? -36.856 51.441 42.111 1.00 65.12 171 LYS A N 1
ATOM 1333 C CA . LYS A 1 171 ? -37.890 52.121 41.302 1.00 65.12 171 LYS A CA 1
ATOM 1334 C C . LYS A 1 171 ? -37.310 53.035 40.216 1.00 65.12 171 LYS A C 1
ATOM 1336 O O . LYS A 1 171 ? -37.973 53.240 39.209 1.00 65.12 171 LYS A O 1
ATOM 1341 N N . GLU A 1 172 ? -36.105 53.559 40.432 1.00 66.50 172 GLU A N 1
ATOM 1342 C CA . GLU A 1 172 ? -35.387 54.397 39.467 1.00 66.50 172 GLU A CA 1
ATOM 1343 C C . GLU A 1 172 ? -34.888 53.565 38.271 1.00 66.50 172 GLU A C 1
ATOM 1345 O O . GLU A 1 172 ? -35.107 53.948 37.126 1.00 66.50 172 GLU A O 1
ATOM 1350 N N . GLU A 1 173 ? -34.348 52.366 38.507 1.00 66.00 173 GLU A N 1
ATOM 1351 C CA . GLU A 1 173 ? -33.861 51.469 37.444 1.00 66.00 173 GLU A CA 1
ATOM 1352 C C . GLU A 1 173 ? -35.001 50.938 36.547 1.00 66.00 173 GLU A C 1
ATOM 1354 O O . GLU A 1 173 ? -34.826 50.778 35.339 1.00 66.00 173 GLU A O 1
ATOM 1359 N N . GLU A 1 174 ? -36.197 50.703 37.103 1.00 67.75 174 GLU A N 1
ATOM 1360 C CA . GLU A 1 174 ? -37.393 50.325 36.321 1.00 67.75 174 GLU A CA 1
ATOM 1361 C C . GLU A 1 174 ? -37.932 51.457 35.432 1.00 67.75 174 GLU A C 1
ATOM 1363 O O . GLU A 1 174 ? -38.674 51.199 34.476 1.00 67.75 174 GLU A O 1
ATOM 1368 N N . GLU A 1 175 ? -37.645 52.710 35.776 1.00 74.06 175 GLU A N 1
ATOM 1369 C CA . GLU A 1 175 ? -38.083 53.877 35.012 1.00 74.06 175 GLU A CA 1
ATOM 1370 C C . GLU A 1 175 ? -37.089 54.190 33.885 1.00 74.06 175 GLU A C 1
ATOM 1372 O O . GLU A 1 175 ? -37.513 54.445 32.757 1.00 74.06 175 GLU A O 1
ATOM 1377 N N . GLU A 1 176 ? -35.786 54.032 34.144 1.00 74.81 176 GLU A N 1
ATOM 1378 C CA . GLU A 1 176 ? -34.730 54.118 33.126 1.00 74.81 176 GLU A CA 1
ATOM 1379 C C . GLU A 1 176 ? -34.868 53.031 32.049 1.00 74.81 176 GLU A C 1
ATOM 1381 O O . GLU A 1 176 ? -34.815 53.335 30.858 1.00 74.81 176 GLU A O 1
ATOM 1386 N N . LEU A 1 177 ? -35.138 51.777 32.437 1.00 75.31 177 LEU A N 1
ATOM 1387 C CA . LEU A 1 177 ? -35.385 50.684 31.485 1.00 75.31 177 LEU A CA 1
ATOM 1388 C C . LEU A 1 177 ? -36.583 50.969 30.574 1.00 75.31 177 LEU A C 1
ATOM 1390 O O . LEU A 1 177 ? -36.513 50.739 29.368 1.00 75.31 177 LEU A O 1
ATOM 1394 N N . ARG A 1 178 ? -37.666 51.523 31.130 1.00 78.88 178 ARG A N 1
ATOM 1395 C CA . ARG A 1 178 ? -38.857 51.881 30.349 1.00 78.88 178 ARG A CA 1
ATOM 1396 C C . ARG A 1 178 ? -38.606 53.028 29.377 1.00 78.88 178 ARG A C 1
ATOM 1398 O O . ARG A 1 178 ? -39.187 53.027 28.295 1.00 78.88 178 ARG A O 1
ATOM 1405 N N . GLN A 1 179 ? -37.766 53.997 29.738 1.00 80.25 179 GLN A N 1
ATOM 1406 C CA . GLN A 1 179 ? -37.368 55.056 28.807 1.00 80.25 179 GLN A CA 1
ATOM 1407 C C . GLN A 1 179 ? -36.512 54.507 27.662 1.00 80.25 179 GLN A C 1
ATOM 1409 O O . GLN A 1 179 ? -36.756 54.848 26.508 1.00 80.25 179 GLN A O 1
ATOM 1414 N N . LEU A 1 180 ? -35.575 53.609 27.964 1.00 75.56 180 LEU A N 1
ATOM 1415 C CA . LEU A 1 180 ? -34.660 53.029 26.979 1.00 75.56 180 LEU A CA 1
ATOM 1416 C C . LEU A 1 180 ? -35.386 52.088 26.000 1.00 75.56 180 LEU A C 1
ATOM 1418 O O . LEU A 1 180 ? -35.119 52.107 24.799 1.00 75.56 180 LEU A O 1
ATOM 1422 N N . GLU A 1 181 ? -36.368 51.323 26.486 1.00 76.25 181 GLU A N 1
ATOM 1423 C CA . GLU A 1 181 ? -37.266 50.526 25.638 1.00 76.25 181 GLU A CA 1
ATOM 1424 C C . GLU A 1 181 ? -38.140 51.402 24.729 1.00 76.25 181 GLU A C 1
ATOM 1426 O O . GLU A 1 181 ? -38.338 51.071 23.559 1.00 76.25 181 GLU A O 1
ATOM 1431 N N . ALA A 1 182 ? -38.638 52.534 25.235 1.00 80.69 182 ALA A N 1
ATOM 1432 C CA . ALA A 1 182 ? -39.426 53.469 24.434 1.00 80.69 182 ALA A CA 1
ATOM 1433 C C . ALA A 1 182 ? -38.588 54.162 23.344 1.00 80.69 182 ALA A C 1
ATOM 1435 O O . ALA A 1 182 ? -39.106 54.431 22.261 1.00 80.69 182 ALA A O 1
ATOM 1436 N N . GLU A 1 183 ? -37.304 54.422 23.603 1.00 72.69 183 GLU A N 1
ATOM 1437 C CA . GLU A 1 183 ? -36.378 55.012 22.631 1.00 72.69 183 GLU A CA 1
ATOM 1438 C C . GLU A 1 183 ? -35.985 54.012 21.528 1.00 72.69 183 GLU A C 1
ATOM 1440 O O . GLU A 1 183 ? -35.970 54.368 20.351 1.00 72.69 183 GLU A O 1
ATOM 1445 N N . LEU A 1 184 ? -35.765 52.739 21.878 1.00 68.00 184 LEU A N 1
ATOM 1446 C CA . LEU A 1 184 ? -35.484 51.660 20.918 1.00 68.00 184 LEU A CA 1
ATOM 1447 C C . LEU A 1 184 ? -36.684 51.291 20.038 1.00 68.00 184 LEU A C 1
ATOM 1449 O O . LEU A 1 184 ? -36.494 50.885 18.897 1.00 68.00 184 LEU A O 1
ATOM 1453 N N . ALA A 1 185 ? -37.909 51.417 20.552 1.00 69.31 185 ALA A N 1
ATOM 1454 C CA . ALA A 1 185 ? -39.130 51.142 19.792 1.00 69.31 185 ALA A CA 1
ATOM 1455 C C . ALA A 1 185 ? -39.568 52.309 18.880 1.00 69.31 185 ALA A C 1
ATOM 1457 O O . ALA A 1 185 ? -40.544 52.169 18.142 1.00 69.31 185 ALA A O 1
ATOM 1458 N N . GLY A 1 186 ? -38.891 53.463 18.962 1.00 63.22 186 GLY A N 1
ATOM 1459 C CA . GLY A 1 186 ? -39.214 54.686 18.219 1.00 63.22 186 GLY A CA 1
ATOM 1460 C C . GLY A 1 186 ? -38.294 55.021 17.035 1.00 63.22 186 GLY A C 1
ATOM 1461 O O . GLY A 1 186 ? -38.538 56.039 16.384 1.00 63.22 186 GLY A O 1
ATOM 1462 N N . LEU A 1 187 ? -37.265 54.210 16.760 1.00 47.41 187 LEU A N 1
ATOM 1463 C CA . LEU A 1 187 ? -36.343 54.310 15.612 1.00 47.41 187 LEU A CA 1
ATOM 1464 C C . LEU A 1 187 ? -36.642 53.220 14.575 1.00 47.41 187 LEU A C 1
ATOM 1466 O O . LEU A 1 187 ? -36.507 53.527 13.369 1.00 47.41 187 LEU A O 1
#

Secondary structure (DSSP, 8-state):
-HHHHHHHHHHHHHHHHHHHHTT-HHHHHHHHHHHHHHHHHHHHHHHHHHHHHHHHHHHHHHHHHHHHHHHHHHHHHHHHHHHHHT-HHHHHHHHHHHHHHHHHHHHHHHHHHS-S-TTS--HHHHHHHHHHHHHHHHHHHHTS----------PPPP--PPPPPPTT--HHHHHHHHHHHHHHTT-

Mean predicted aligned error: 20.99 Å

Sequence (187 aa):
REQHLEKKIEQLTSEAKAKMAKKDKKGALFALKRKKLYEAEIDKIANIKMTLETQVMNLESAAQNAETFKAMNAGKDAMKNIREDTNIDRVDDLMDEIKEEMEMADEISNALAQPIDPLLTDEEDLLAELQELEAEGVEEQLMQPTKKGEEPMELPDVPSAALPTIKNATKEEEEELRQLEAELAGL

pLDDT: mean 76.86, std 14.97, range [45.69, 97.62]

Foldseek 3Di:
DLVVLVVLLVVLCVQLVVCVVVVNNVRSVVSVVVSVVSVVVNVVVVVVVVVVVVVVVVVVVVVVVVVVVVVVVVVVVVVVVVCVVVDVVVVVVVVVVVVVVVVVVVVVVVVVVPDPDPPPDDVVVVVVVVVVVVVVVVVVVVPPDPPDDDDDPPDPDDPPDDDDDDPDDDPVNVVVVVVVVVVVVVD

Organism: Thalassiosira pseudonana (NCBI:txid35128)